Protein AF-A0A966T5Z1-F1 (afdb_monomer_lite)

Secondary structure (DSSP, 8-state):
-TTS-SEEEEEEE--TT--SPEEEEEESS-EE-TTS-EEEEETTSGGGHHHHH--SS--TTEEEEEEEEEETTEEEEEEEEEEETTEES---EES----SSSSSHHHHHHHHH--SSS----GGG--HHHHHHHHS-SSS-------TTS-HHHHHHHHHHHHHHHTHHHHHHH-EEEEESSHHHHHHHTTTSGGGTTTTEEEEEGGGSSTT--------HHHHHHHTSTHHHHHHHHHHHTT----SS-EEEEETTEEEEE-HHHHHHHHHHHHTS-S-HHHHHHHHHHHHHHHHGGG--SS---HHHHHHHHHTSHHHHHHHHHHS----HHHHHHHHHH-HHHHHHHHTTTS-TTT-

Structure (mmCIF, N/CA/C/O backbone):
data_AF-A0A966T5Z1-F1
#
_entry.id   AF-A0A966T5Z1-F1
#
loop_
_atom_site.group_PDB
_atom_site.id
_atom_site.type_symbol
_atom_site.label_atom_id
_atom_site.label_alt_id
_atom_site.label_comp_id
_atom_site.label_asym_id
_atom_site.label_entity_id
_atom_site.label_seq_id
_atom_site.pdbx_PDB_ins_code
_atom_site.Cartn_x
_atom_site.Cartn_y
_atom_site.Cartn_z
_atom_site.occupancy
_atom_site.B_iso_or_equiv
_atom_site.auth_seq_id
_atom_site.auth_comp_id
_atom_site.auth_asym_id
_atom_site.auth_atom_id
_atom_site.pdbx_PDB_model_num
ATOM 1 N N . ILE A 1 1 ? 24.702 -10.656 -15.759 1.00 60.69 1 ILE A N 1
ATOM 2 C CA . ILE A 1 1 ? 23.221 -10.697 -15.820 1.00 60.69 1 ILE A CA 1
ATOM 3 C C . ILE A 1 1 ? 22.815 -11.967 -16.577 1.00 60.69 1 ILE A C 1
ATOM 5 O O . ILE A 1 1 ? 22.408 -11.876 -17.725 1.00 60.69 1 ILE A O 1
ATOM 9 N N . GLY A 1 2 ? 23.024 -13.156 -15.991 1.00 69.25 2 GLY A N 1
ATOM 10 C CA . GLY A 1 2 ? 22.769 -14.438 -16.677 1.00 69.25 2 GLY A CA 1
ATOM 11 C C . GLY A 1 2 ? 23.294 -14.484 -18.123 1.00 69.25 2 GLY A C 1
ATOM 12 O O . GLY A 1 2 ? 24.434 -14.084 -18.374 1.00 69.25 2 GLY A O 1
ATOM 13 N N . ASP A 1 3 ? 22.421 -14.895 -19.045 1.00 68.12 3 ASP A N 1
ATOM 14 C CA . ASP A 1 3 ? 22.681 -15.009 -20.489 1.00 68.12 3 ASP A CA 1
ATOM 15 C C . ASP A 1 3 ? 22.299 -13.749 -21.296 1.00 68.12 3 ASP A C 1
ATOM 17 O O . ASP A 1 3 ? 22.454 -13.713 -22.517 1.00 68.12 3 ASP A O 1
ATOM 21 N N . SER A 1 4 ? 21.803 -12.698 -20.634 1.00 74.00 4 SER A N 1
ATOM 22 C CA . SER A 1 4 ? 21.373 -11.463 -21.295 1.00 74.00 4 SER A CA 1
ATOM 23 C C . SER A 1 4 ? 22.563 -10.599 -21.722 1.00 74.00 4 SER A C 1
ATOM 25 O O . SER A 1 4 ? 23.520 -10.405 -20.968 1.00 74.00 4 SER A O 1
ATOM 27 N N . ALA A 1 5 ? 22.467 -10.003 -22.912 1.00 81.75 5 ALA A N 1
ATOM 28 C CA . ALA A 1 5 ? 23.480 -9.095 -23.442 1.00 81.75 5 ALA A CA 1
ATOM 29 C C . ALA A 1 5 ? 23.658 -7.853 -22.553 1.00 81.75 5 ALA A C 1
ATOM 31 O O . ALA A 1 5 ? 22.685 -7.208 -22.177 1.00 81.75 5 ALA A O 1
ATOM 32 N N . LEU A 1 6 ? 24.890 -7.468 -22.221 1.00 86.38 6 LEU A N 1
ATOM 33 C CA . LEU A 1 6 ? 25.126 -6.269 -21.405 1.00 86.38 6 LEU A CA 1
ATOM 34 C C . LEU A 1 6 ? 24.804 -4.981 -22.174 1.00 86.38 6 LEU A C 1
ATOM 36 O O . LEU A 1 6 ? 24.117 -4.107 -21.651 1.00 86.38 6 LEU A O 1
ATOM 40 N N . VAL A 1 7 ? 25.266 -4.916 -23.422 1.00 90.50 7 VAL A N 1
ATOM 41 C CA . VAL A 1 7 ? 25.079 -3.804 -24.356 1.00 90.50 7 VAL A CA 1
ATOM 42 C C . VAL A 1 7 ? 24.180 -4.287 -25.484 1.00 90.50 7 VAL A C 1
ATOM 44 O O . VAL A 1 7 ? 24.395 -5.373 -26.023 1.00 90.50 7 VAL A O 1
ATOM 47 N N . PHE A 1 8 ? 23.168 -3.499 -25.824 1.00 88.81 8 PHE A N 1
ATOM 48 C CA . PHE A 1 8 ? 22.215 -3.832 -26.889 1.00 88.81 8 PHE A CA 1
ATOM 49 C C . PHE A 1 8 ? 22.093 -2.732 -27.943 1.00 88.81 8 PHE A C 1
ATOM 51 O O . PHE A 1 8 ? 21.442 -2.937 -28.965 1.00 88.81 8 PHE A O 1
ATOM 58 N N . GLY A 1 9 ? 22.740 -1.589 -27.731 1.00 92.00 9 GLY A N 1
ATOM 59 C CA . GLY A 1 9 ? 22.808 -0.560 -28.747 1.00 92.00 9 GLY A CA 1
ATOM 60 C C . GLY A 1 9 ? 23.878 0.481 -28.483 1.00 92.00 9 GLY A C 1
ATOM 61 O O . GLY A 1 9 ? 24.610 0.429 -27.492 1.00 92.00 9 GLY A O 1
ATOM 62 N N . ARG A 1 10 ? 23.960 1.434 -29.403 1.00 94.62 10 ARG A N 1
ATOM 63 C CA . ARG A 1 10 ? 24.804 2.621 -29.313 1.00 94.62 10 ARG A CA 1
ATOM 64 C C . ARG A 1 10 ? 24.063 3.809 -29.912 1.00 94.62 10 ARG A C 1
ATOM 66 O O . ARG A 1 10 ? 23.316 3.650 -30.874 1.00 94.62 10 ARG A O 1
ATOM 73 N N . ILE A 1 11 ? 24.297 4.984 -29.355 1.00 94.12 11 ILE A N 1
ATOM 74 C CA . ILE A 1 11 ? 23.884 6.258 -29.930 1.00 94.12 11 ILE A CA 1
ATOM 75 C C . ILE A 1 11 ? 25.114 7.124 -30.173 1.00 94.12 11 ILE A C 1
ATOM 77 O O . ILE A 1 11 ? 26.034 7.114 -29.360 1.00 94.12 11 ILE A O 1
ATOM 81 N N . ASP A 1 12 ? 25.124 7.863 -31.274 1.00 93.44 12 ASP A N 1
ATOM 82 C CA . ASP A 1 12 ? 26.065 8.958 -31.493 1.00 93.44 12 ASP A CA 1
ATOM 83 C C . ASP A 1 12 ? 25.270 10.263 -31.418 1.00 93.44 12 ASP A C 1
ATOM 85 O O . ASP A 1 12 ? 24.339 10.464 -32.208 1.00 93.44 12 ASP A O 1
ATOM 89 N N . ARG A 1 13 ? 25.596 11.111 -30.439 1.00 90.38 13 ARG A N 1
ATOM 90 C CA . ARG A 1 13 ? 24.833 12.322 -30.109 1.00 90.38 13 ARG A CA 1
ATOM 91 C C . ARG A 1 13 ? 25.714 13.558 -30.238 1.00 90.38 13 ARG A C 1
ATOM 93 O O . ARG A 1 13 ? 26.832 13.572 -29.735 1.00 90.38 13 ARG A O 1
ATOM 100 N N . THR A 1 14 ? 25.195 14.608 -30.861 1.00 89.44 14 THR A N 1
ATOM 101 C CA . THR A 1 14 ? 25.850 15.920 -30.875 1.00 89.44 14 THR A CA 1
ATOM 102 C C . THR A 1 14 ? 25.641 16.626 -29.526 1.00 89.44 14 THR A C 1
ATOM 104 O O . THR A 1 14 ? 24.502 16.668 -29.051 1.00 89.44 14 THR A O 1
ATOM 107 N N . PRO A 1 15 ? 26.689 17.191 -28.897 1.00 85.81 15 PRO A N 1
ATOM 108 C CA . PRO A 1 15 ? 26.555 17.951 -27.652 1.00 85.81 15 PRO A CA 1
ATOM 109 C C . PRO A 1 15 ? 25.634 19.176 -27.785 1.00 85.81 15 PRO A C 1
ATOM 111 O O . PRO A 1 15 ? 25.559 19.796 -28.846 1.00 85.81 15 PRO A O 1
ATOM 114 N N . ASP A 1 16 ? 24.999 19.588 -26.681 1.00 76.88 16 ASP A N 1
ATOM 115 C CA . ASP A 1 16 ? 24.015 20.691 -26.642 1.00 76.88 16 ASP A CA 1
ATOM 116 C C . ASP A 1 16 ? 24.615 22.093 -26.938 1.00 76.88 16 ASP A C 1
ATOM 118 O O . ASP A 1 16 ? 23.888 23.080 -27.013 1.00 76.88 16 ASP A O 1
ATOM 122 N N . GLY A 1 17 ? 25.934 22.186 -27.154 1.00 75.06 17 GLY A N 1
ATOM 123 C CA . GLY A 1 17 ? 26.659 23.394 -27.577 1.00 75.06 17 GLY A CA 1
ATOM 124 C C . GLY A 1 17 ? 27.282 23.313 -28.978 1.00 75.06 17 GLY A C 1
ATOM 125 O O . GLY A 1 17 ? 28.045 24.202 -29.351 1.00 75.06 17 GLY A O 1
ATOM 126 N N . GLY A 1 18 ? 26.978 22.260 -29.744 1.00 77.44 18 GLY A N 1
ATOM 127 C CA . GLY A 1 18 ? 27.670 21.942 -30.993 1.00 77.44 18 GLY A CA 1
ATOM 128 C C . GLY A 1 18 ? 29.024 21.261 -30.758 1.00 77.44 18 GLY A C 1
ATOM 129 O O . GLY A 1 18 ? 29.604 21.342 -29.678 1.00 77.44 18 GLY A O 1
ATOM 130 N N . GLY A 1 19 ? 29.509 20.540 -31.768 1.00 82.38 19 GLY A N 1
ATOM 131 C CA . GLY A 1 19 ? 30.745 19.760 -31.689 1.00 82.38 19 GLY A CA 1
ATOM 132 C C . GLY A 1 19 ? 30.648 18.440 -32.445 1.00 82.38 19 GLY A C 1
ATOM 133 O O . GLY A 1 19 ? 29.631 18.142 -33.077 1.00 82.38 19 GLY A O 1
ATOM 134 N N . GLU A 1 20 ? 31.717 17.653 -32.370 1.00 86.75 20 GLU A N 1
ATOM 135 C CA . GLU A 1 20 ? 31.745 16.313 -32.954 1.00 86.75 20 GLU A CA 1
ATOM 136 C C . GLU A 1 20 ? 30.791 15.366 -32.202 1.00 86.75 20 GLU A C 1
ATOM 138 O O . GLU A 1 20 ? 30.686 15.456 -30.975 1.00 86.75 20 GLU A O 1
ATOM 143 N N . PRO A 1 21 ? 30.083 14.458 -32.899 1.00 88.19 21 PRO A N 1
ATOM 144 C CA . PRO A 1 21 ? 29.194 13.500 -32.253 1.00 88.19 21 PRO A CA 1
ATOM 145 C C . PRO A 1 21 ? 29.941 12.566 -31.295 1.00 88.19 21 PRO A C 1
ATOM 147 O O . PRO A 1 21 ? 30.906 11.897 -31.672 1.00 88.19 21 PRO A O 1
ATOM 150 N N . GLU A 1 22 ? 29.442 12.459 -30.067 1.00 90.38 22 GLU A N 1
ATOM 151 C CA . GLU A 1 22 ? 30.007 11.600 -29.031 1.00 90.38 22 GLU A CA 1
ATOM 152 C C . GLU A 1 22 ? 29.296 10.237 -28.986 1.00 90.38 22 GLU A C 1
ATOM 154 O O . GLU A 1 22 ? 28.059 10.181 -29.045 1.00 90.38 22 GLU A O 1
ATOM 159 N N . PRO A 1 23 ? 30.043 9.123 -28.872 1.00 92.31 23 PRO A N 1
ATOM 160 C CA . PRO A 1 23 ? 29.464 7.788 -28.854 1.00 92.31 23 PRO A CA 1
ATOM 161 C C . PRO A 1 23 ? 29.116 7.302 -27.444 1.00 92.31 23 PRO A C 1
ATOM 163 O O . PRO A 1 23 ? 29.984 7.190 -26.581 1.00 92.31 23 PRO A O 1
ATOM 166 N N . PHE A 1 24 ? 27.874 6.864 -27.244 1.00 93.25 24 PHE A N 1
ATOM 167 C CA . PHE A 1 24 ? 27.413 6.249 -25.998 1.00 93.25 24 PHE A CA 1
ATOM 168 C C . PHE A 1 24 ? 26.875 4.842 -26.256 1.00 93.25 24 PHE A C 1
ATOM 170 O O . PHE A 1 24 ? 25.921 4.654 -27.013 1.00 93.25 24 PHE A O 1
ATOM 177 N N . HIS A 1 25 ? 27.458 3.832 -25.610 1.00 95.50 25 HIS A N 1
ATOM 178 C CA . HIS A 1 25 ? 26.902 2.478 -25.630 1.00 95.50 25 HIS A CA 1
ATOM 179 C C . HIS A 1 25 ? 25.761 2.377 -24.621 1.00 95.50 25 HIS A C 1
ATOM 181 O O . HIS A 1 25 ? 25.938 2.720 -23.456 1.00 95.50 25 HIS A O 1
ATOM 187 N N . ILE A 1 26 ? 24.607 1.875 -25.055 1.00 94.00 26 ILE A N 1
ATOM 188 C CA . ILE A 1 26 ? 23.420 1.723 -24.214 1.00 94.00 26 ILE A CA 1
ATOM 189 C C . ILE A 1 26 ? 23.296 0.266 -23.774 1.00 94.00 26 ILE A C 1
ATOM 191 O O . ILE A 1 26 ? 23.339 -0.672 -24.584 1.00 94.00 26 ILE A O 1
ATOM 195 N N . GLY A 1 27 ? 23.151 0.077 -22.467 1.00 90.44 27 GLY A N 1
ATOM 196 C CA . GLY A 1 27 ? 23.131 -1.235 -21.850 1.00 90.44 27 GLY A CA 1
ATOM 197 C C . GLY A 1 27 ? 22.228 -1.336 -20.632 1.00 90.44 27 GLY A C 1
ATOM 198 O O . GLY A 1 27 ? 21.549 -0.402 -20.214 1.00 90.44 27 GLY A O 1
ATOM 199 N N . ARG A 1 28 ? 22.194 -2.543 -20.072 1.00 86.19 28 ARG A N 1
ATOM 200 C CA . ARG A 1 28 ? 21.327 -2.894 -18.935 1.00 86.19 28 ARG A CA 1
ATOM 201 C C . ARG A 1 28 ? 21.834 -2.373 -17.596 1.00 86.19 28 ARG A C 1
ATOM 203 O O . ARG A 1 28 ? 21.050 -2.259 -16.663 1.00 86.19 28 ARG A O 1
ATOM 210 N N . LEU A 1 29 ? 23.138 -2.140 -17.508 1.00 85.25 29 LEU A N 1
ATOM 211 C CA . LEU A 1 29 ? 23.833 -1.635 -16.334 1.00 85.25 29 LEU A CA 1
ATOM 212 C C . LEU A 1 29 ? 24.869 -0.621 -16.794 1.00 85.25 29 LEU A C 1
ATOM 214 O O . LEU A 1 29 ? 25.478 -0.800 -17.853 1.00 85.25 29 LEU A O 1
ATOM 218 N N . ALA A 1 30 ? 25.095 0.396 -15.969 1.00 87.94 30 ALA A N 1
ATOM 219 C CA . ALA A 1 30 ? 26.224 1.290 -16.157 1.00 87.94 30 ALA A CA 1
ATOM 220 C C . ALA A 1 30 ? 27.542 0.536 -15.922 1.00 87.94 30 ALA A C 1
ATOM 222 O O . ALA A 1 30 ? 27.664 -0.225 -14.959 1.00 87.94 30 ALA A O 1
ATOM 223 N N . VAL A 1 31 ? 28.527 0.760 -16.790 1.00 91.00 31 VAL A N 1
ATOM 224 C CA . VAL A 1 31 ? 29.879 0.201 -16.650 1.00 91.00 31 VAL A CA 1
ATOM 225 C C . VAL A 1 31 ? 30.886 1.340 -16.766 1.00 91.00 31 VAL A C 1
ATOM 227 O O . VAL A 1 31 ? 31.054 1.861 -17.871 1.00 91.00 31 VAL A O 1
ATOM 230 N N . PRO A 1 32 ? 31.535 1.746 -15.665 1.00 90.81 32 PRO A N 1
ATOM 231 C CA . PRO A 1 32 ? 32.628 2.707 -15.716 1.00 90.81 32 PRO A CA 1
ATOM 232 C C . PRO A 1 32 ? 33.942 2.039 -16.153 1.00 90.81 32 PRO A C 1
ATOM 234 O O . PRO A 1 32 ? 34.150 0.843 -15.927 1.00 90.81 32 PRO A O 1
ATOM 237 N N . ASP A 1 33 ? 34.831 2.813 -16.771 1.00 89.50 33 ASP A N 1
ATOM 238 C CA . ASP A 1 33 ? 36.243 2.462 -16.915 1.00 89.50 33 ASP A CA 1
ATOM 239 C C . ASP A 1 33 ? 37.010 2.688 -15.595 1.00 89.50 33 ASP A C 1
ATOM 241 O O . ASP A 1 33 ? 36.429 2.958 -14.542 1.00 89.50 33 ASP A O 1
ATOM 245 N N . LYS A 1 34 ? 38.339 2.546 -15.640 1.00 91.00 34 LYS A N 1
ATOM 246 C CA . LYS A 1 34 ? 39.208 2.741 -14.468 1.00 91.00 34 LYS A CA 1
ATOM 247 C C . LYS A 1 34 ? 39.255 4.194 -13.981 1.00 91.00 34 LYS A C 1
ATOM 249 O O . LYS A 1 34 ? 39.568 4.411 -12.815 1.00 91.00 34 LYS A O 1
ATOM 254 N N . ASP A 1 35 ? 38.931 5.143 -14.852 1.00 90.81 35 ASP A N 1
ATOM 255 C CA . ASP A 1 35 ? 38.968 6.584 -14.611 1.00 90.81 35 ASP A CA 1
ATOM 256 C C . ASP A 1 35 ? 37.554 7.153 -14.352 1.00 90.81 35 ASP A C 1
ATOM 258 O O . ASP A 1 35 ? 37.360 8.366 -14.318 1.00 90.81 35 ASP A O 1
ATOM 262 N N . ASN A 1 36 ? 36.562 6.279 -14.121 1.00 83.31 36 ASN A N 1
ATOM 263 C CA . ASN A 1 36 ? 35.136 6.580 -13.937 1.00 83.31 36 ASN A CA 1
ATOM 264 C C . ASN A 1 36 ? 34.402 7.171 -15.155 1.00 83.31 36 ASN A C 1
ATOM 266 O O . ASN A 1 36 ? 33.270 7.646 -15.012 1.00 83.31 36 ASN A O 1
ATOM 270 N N . ASN A 1 37 ? 34.957 7.077 -16.362 1.00 84.56 37 ASN A N 1
ATOM 271 C CA . ASN A 1 37 ? 34.205 7.394 -17.572 1.00 84.56 37 ASN A CA 1
ATOM 272 C C . ASN A 1 37 ? 33.221 6.259 -17.871 1.00 84.56 37 ASN A C 1
ATOM 274 O O . ASN A 1 37 ? 33.583 5.081 -17.856 1.00 84.56 37 ASN A O 1
ATOM 278 N N . GLN A 1 38 ? 31.959 6.585 -18.155 1.00 84.88 38 GLN A N 1
ATOM 279 C CA . GLN A 1 38 ? 30.961 5.560 -18.464 1.00 84.88 38 GLN A CA 1
ATOM 280 C C . GLN A 1 38 ? 31.221 4.959 -19.850 1.00 84.88 38 GLN A C 1
ATOM 282 O O . GLN A 1 38 ? 30.958 5.591 -20.868 1.00 84.88 38 GLN A O 1
ATOM 287 N N . ILE A 1 39 ? 31.687 3.708 -19.890 1.00 90.38 39 ILE A N 1
ATOM 288 C CA . ILE A 1 39 ? 31.819 2.925 -21.128 1.00 90.38 39 ILE A CA 1
ATOM 289 C C . ILE A 1 39 ? 30.433 2.499 -21.620 1.00 90.38 39 ILE A C 1
ATOM 291 O O . ILE A 1 39 ? 30.150 2.530 -22.819 1.00 90.38 39 ILE A O 1
ATOM 295 N N . VAL A 1 40 ? 29.579 2.073 -20.686 1.00 93.19 40 VAL A N 1
ATOM 296 C CA . VAL A 1 40 ? 28.190 1.687 -20.942 1.00 93.19 40 VAL A CA 1
ATOM 297 C C . VAL A 1 40 ? 27.289 2.551 -20.084 1.00 93.19 40 VAL A C 1
ATOM 299 O O . VAL A 1 40 ? 27.458 2.615 -18.867 1.00 93.19 40 VAL A O 1
ATOM 302 N N . VAL A 1 41 ? 26.316 3.176 -20.730 1.00 92.19 41 VAL A N 1
ATOM 303 C CA . VAL A 1 41 ? 25.262 3.956 -20.102 1.00 92.19 41 VAL A CA 1
ATOM 304 C C . VAL A 1 41 ? 24.077 3.042 -19.805 1.00 92.19 41 VAL A C 1
ATOM 306 O O . VAL A 1 41 ? 23.628 2.272 -20.658 1.00 92.19 41 VAL A O 1
ATOM 309 N N . ASP A 1 42 ? 23.552 3.141 -18.588 1.00 91.00 42 ASP A N 1
ATOM 310 C CA . ASP A 1 42 ? 22.334 2.439 -18.193 1.00 91.00 42 ASP A CA 1
ATOM 311 C C . ASP A 1 42 ? 21.124 2.969 -18.973 1.00 91.00 42 ASP A C 1
ATOM 313 O O . ASP A 1 42 ? 20.920 4.179 -19.077 1.00 91.00 42 ASP A O 1
ATOM 317 N N . TRP A 1 43 ? 20.279 2.074 -19.480 1.00 91.19 43 TRP A N 1
ATOM 318 C CA . TRP A 1 43 ? 19.072 2.429 -20.228 1.00 91.19 43 TRP A CA 1
ATOM 319 C C . TRP A 1 43 ? 18.125 3.380 -19.477 1.00 91.19 43 TRP A C 1
ATOM 321 O O . TRP A 1 43 ? 17.347 4.099 -20.104 1.00 91.19 43 TRP A O 1
ATOM 331 N N . ARG A 1 44 ? 18.185 3.397 -18.141 1.00 89.69 44 ARG A N 1
ATOM 332 C CA . ARG A 1 44 ? 17.375 4.270 -17.281 1.00 89.69 44 ARG A CA 1
ATOM 333 C C . ARG A 1 44 ? 17.892 5.708 -17.243 1.00 89.69 44 ARG A C 1
ATOM 335 O O . ARG A 1 44 ? 17.153 6.592 -16.822 1.00 89.69 44 ARG A O 1
ATOM 342 N N . ALA A 1 45 ? 19.121 5.970 -17.688 1.00 89.88 45 ALA A N 1
ATOM 343 C CA . ALA A 1 45 ? 19.675 7.317 -17.751 1.00 89.88 45 ALA A CA 1
ATOM 344 C C . ALA A 1 45 ? 18.877 8.211 -18.714 1.00 89.88 45 ALA A C 1
ATOM 346 O O . ALA A 1 45 ? 18.269 7.737 -19.677 1.00 89.88 45 ALA A O 1
ATOM 347 N N . GLN A 1 46 ? 18.883 9.522 -18.468 1.00 88.69 46 GLN A N 1
ATOM 348 C CA . GLN A 1 46 ? 18.180 10.488 -19.319 1.00 88.69 46 GLN A CA 1
ATOM 349 C C . GLN A 1 46 ? 18.753 10.516 -20.742 1.00 88.69 46 GLN A C 1
ATOM 351 O O . GLN A 1 46 ? 18.001 10.545 -21.704 1.00 88.69 46 GLN A O 1
ATOM 356 N N . ILE A 1 47 ? 20.075 10.401 -20.895 1.00 89.25 47 ILE A N 1
ATOM 357 C CA . ILE A 1 47 ? 20.720 10.377 -22.217 1.00 89.25 47 ILE A CA 1
ATOM 358 C C . ILE A 1 47 ? 20.299 9.169 -23.077 1.00 89.25 47 ILE A C 1
ATOM 360 O O . ILE A 1 47 ? 20.318 9.246 -24.301 1.00 89.25 47 ILE A O 1
ATOM 364 N N . ALA A 1 48 ? 19.860 8.069 -22.454 1.00 90.88 48 ALA A N 1
ATOM 365 C CA . ALA A 1 48 ? 19.359 6.893 -23.163 1.00 90.88 48 ALA A CA 1
ATOM 366 C C . ALA A 1 48 ? 17.929 7.078 -23.707 1.00 90.88 48 ALA A C 1
ATOM 368 O O . ALA A 1 48 ? 17.457 6.2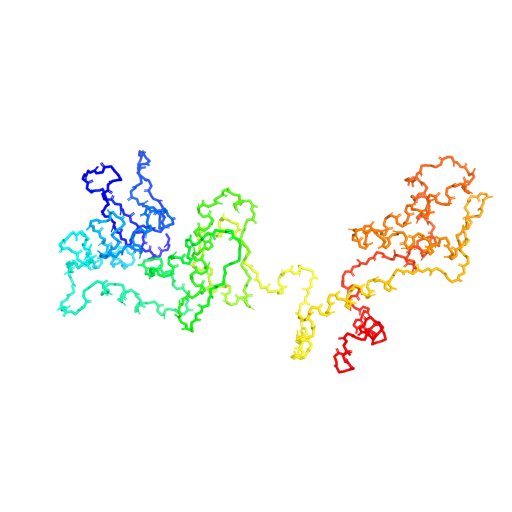38 -24.465 1.00 90.88 48 ALA A O 1
ATOM 369 N N . GLU A 1 49 ? 17.230 8.162 -23.355 1.00 91.31 49 GLU A N 1
ATOM 370 C CA . GLU A 1 49 ? 15.877 8.457 -23.845 1.00 91.31 49 GLU A CA 1
ATOM 371 C C . GLU A 1 49 ? 15.828 8.554 -25.375 1.00 91.31 49 GLU A C 1
ATOM 373 O O . GLU A 1 49 ? 14.949 7.971 -26.013 1.00 91.31 49 GLU A O 1
ATOM 378 N N . ALA A 1 50 ? 16.824 9.213 -25.971 1.00 90.12 50 ALA A N 1
ATOM 379 C CA . ALA A 1 50 ? 16.919 9.372 -27.416 1.00 90.12 50 ALA A CA 1
ATOM 380 C C . ALA A 1 50 ? 17.019 8.020 -28.143 1.00 90.12 50 ALA A C 1
ATOM 382 O O . ALA A 1 50 ? 16.473 7.866 -29.232 1.00 90.12 50 ALA A O 1
ATOM 383 N N . PHE A 1 51 ? 17.624 6.999 -27.523 1.00 89.44 51 PHE A N 1
ATOM 384 C CA . PHE A 1 51 ? 17.673 5.655 -28.104 1.00 89.44 51 PHE A CA 1
ATOM 385 C C . PHE A 1 51 ? 16.271 5.078 -28.358 1.00 89.44 51 PHE A C 1
ATOM 387 O O . PHE A 1 51 ? 16.088 4.368 -29.341 1.00 89.44 51 PHE A O 1
ATOM 394 N N . TYR A 1 52 ? 15.276 5.411 -27.531 1.00 87.31 52 TYR A N 1
ATOM 395 C CA . TYR A 1 52 ? 13.906 4.901 -27.668 1.00 87.31 52 TYR A CA 1
ATOM 396 C C . TYR A 1 52 ? 12.967 5.865 -28.391 1.00 87.31 52 TYR A C 1
ATOM 398 O O . TYR A 1 52 ? 12.095 5.427 -29.139 1.00 87.31 52 TYR A O 1
ATOM 406 N N . ARG A 1 53 ? 13.114 7.171 -28.150 1.00 88.25 53 ARG A N 1
ATOM 407 C CA . ARG A 1 53 ? 12.136 8.183 -28.574 1.00 88.25 53 ARG A CA 1
ATOM 408 C C . ARG A 1 53 ? 12.521 8.949 -29.832 1.00 88.25 53 ARG A C 1
ATOM 410 O O . ARG A 1 53 ? 11.628 9.524 -30.450 1.00 88.25 53 ARG A O 1
ATOM 417 N N . ALA A 1 54 ? 13.798 8.958 -30.216 1.00 85.31 54 ALA A N 1
ATOM 418 C CA . ALA A 1 54 ? 14.225 9.700 -31.392 1.00 85.31 54 ALA A CA 1
ATOM 419 C C . ALA A 1 54 ? 13.556 9.158 -32.660 1.00 85.31 54 ALA A C 1
ATOM 421 O O . ALA A 1 54 ? 13.442 7.944 -32.872 1.00 85.31 54 ALA A O 1
ATOM 422 N N . THR A 1 55 ? 13.141 10.090 -33.510 1.00 81.75 55 THR A N 1
ATOM 423 C CA . THR A 1 55 ? 12.552 9.842 -34.828 1.00 81.75 55 THR A CA 1
ATOM 424 C C . THR A 1 55 ? 13.217 10.755 -35.854 1.00 81.75 55 THR A C 1
ATOM 426 O O . THR A 1 55 ? 13.826 11.755 -35.492 1.00 81.75 55 THR A O 1
ATOM 429 N N . GLY A 1 56 ? 13.054 10.488 -37.152 1.00 76.12 56 GLY A N 1
ATOM 430 C CA . GLY A 1 56 ? 13.564 11.403 -38.184 1.00 76.12 56 GLY A CA 1
ATOM 431 C C . GLY A 1 56 ? 13.014 12.839 -38.084 1.00 76.12 56 GLY A C 1
ATOM 432 O O . GLY A 1 56 ? 13.653 13.767 -38.565 1.00 76.12 56 GLY A O 1
ATOM 433 N N . ARG A 1 57 ? 11.844 13.038 -37.454 1.00 77.88 57 ARG A N 1
ATOM 434 C CA . ARG A 1 57 ? 11.234 14.367 -37.236 1.00 77.88 57 ARG A CA 1
ATOM 435 C C . ARG A 1 57 ? 11.713 15.052 -35.960 1.00 77.88 57 ARG A C 1
ATOM 437 O O . ARG A 1 57 ? 11.783 16.273 -35.928 1.00 77.88 57 ARG A O 1
ATOM 444 N N . ASP A 1 58 ? 12.007 14.269 -34.931 1.00 83.75 58 ASP A N 1
ATOM 445 C CA . ASP A 1 58 ? 12.589 14.732 -33.673 1.00 83.75 58 ASP A CA 1
ATOM 446 C C . ASP A 1 58 ? 13.802 13.849 -33.342 1.00 83.75 58 ASP A C 1
ATOM 448 O O . ASP A 1 58 ? 13.655 12.818 -32.674 1.00 83.75 58 ASP A O 1
ATOM 452 N N . PRO A 1 59 ? 14.992 14.195 -33.866 1.00 83.56 59 PRO A N 1
ATOM 453 C CA . PRO A 1 59 ? 16.199 13.396 -33.679 1.00 83.56 59 PRO A CA 1
ATOM 454 C C . PRO A 1 59 ? 16.731 13.373 -32.247 1.00 83.56 59 PRO A C 1
ATOM 456 O O . PRO A 1 59 ? 17.607 12.566 -31.954 1.00 83.56 59 PRO A O 1
ATOM 459 N N . MET A 1 60 ? 16.277 14.270 -31.362 1.00 89.12 60 MET A N 1
ATOM 460 C CA . MET A 1 60 ? 16.804 14.405 -29.996 1.00 89.12 60 MET A CA 1
ATOM 461 C C . MET A 1 60 ? 18.347 14.501 -29.946 1.00 89.12 60 MET A C 1
ATOM 463 O O . MET A 1 60 ? 19.000 13.879 -29.107 1.00 89.12 60 MET A O 1
ATOM 467 N N . HIS A 1 61 ? 18.930 15.276 -30.870 1.00 89.44 61 HIS A N 1
ATOM 468 C CA . HIS A 1 61 ? 20.380 15.445 -31.072 1.00 89.44 61 HIS A CA 1
ATOM 469 C C . HIS A 1 61 ? 21.145 14.179 -31.502 1.00 89.44 61 HIS A C 1
ATOM 471 O O . HIS A 1 61 ? 22.377 14.171 -31.470 1.00 89.44 61 HIS A O 1
ATOM 477 N N . LEU A 1 62 ? 20.457 13.108 -31.909 1.00 89.56 62 LEU A N 1
ATOM 478 C CA . LEU A 1 62 ? 21.112 11.945 -32.498 1.00 89.56 62 LEU A CA 1
ATOM 479 C C . LEU A 1 62 ? 21.568 12.221 -33.922 1.00 89.56 62 LEU A C 1
ATOM 481 O O . LEU A 1 62 ? 20.863 12.843 -34.710 1.00 89.56 62 LEU A O 1
ATOM 485 N N . VAL A 1 63 ? 22.729 11.661 -34.245 1.00 89.56 63 VAL A N 1
ATOM 486 C CA . VAL A 1 63 ? 23.237 11.505 -35.612 1.00 89.56 63 VAL A CA 1
ATOM 487 C C . VAL A 1 63 ? 23.059 10.061 -36.067 1.00 89.56 63 VAL A C 1
ATOM 489 O O . VAL A 1 63 ? 22.705 9.793 -37.215 1.00 89.56 63 VAL A O 1
ATOM 492 N N . ARG A 1 64 ? 23.267 9.109 -35.151 1.00 89.50 64 ARG A N 1
ATOM 493 C CA . ARG A 1 64 ? 23.115 7.681 -35.423 1.00 89.50 64 ARG A CA 1
ATOM 494 C C . ARG A 1 64 ? 22.580 6.934 -34.209 1.00 89.50 64 ARG A C 1
ATOM 496 O O . ARG A 1 64 ? 23.038 7.152 -33.089 1.00 89.50 64 ARG A O 1
ATOM 503 N N . ARG A 1 65 ? 21.676 5.990 -34.456 1.00 91.56 65 ARG A N 1
ATOM 504 C CA . ARG A 1 65 ? 21.265 4.932 -33.529 1.00 91.56 65 ARG A CA 1
ATOM 505 C C . ARG A 1 65 ? 21.690 3.594 -34.114 1.00 91.56 65 ARG A C 1
ATOM 507 O O . ARG A 1 65 ? 21.505 3.348 -35.297 1.00 91.56 65 ARG A O 1
ATOM 514 N N . ARG A 1 66 ? 22.272 2.736 -33.287 1.00 91.06 66 ARG A N 1
ATOM 515 C CA . ARG A 1 66 ? 22.740 1.406 -33.670 1.00 91.06 66 ARG A CA 1
ATOM 516 C C . ARG A 1 66 ? 22.120 0.360 -32.762 1.00 91.06 66 ARG A C 1
ATOM 518 O O . ARG A 1 66 ? 22.284 0.443 -31.544 1.00 91.06 66 ARG A O 1
ATOM 525 N N . HIS A 1 67 ? 21.476 -0.642 -33.345 1.00 88.19 67 HIS A N 1
ATOM 526 C CA . HIS A 1 67 ? 20.950 -1.803 -32.635 1.00 88.19 67 HIS A CA 1
ATOM 527 C C . HIS A 1 67 ? 21.897 -2.994 -32.772 1.00 88.19 67 HIS A C 1
ATOM 529 O O . HIS A 1 67 ? 22.421 -3.277 -33.849 1.00 88.19 67 HIS A O 1
ATOM 535 N N . PHE A 1 68 ? 22.110 -3.707 -31.668 1.00 88.38 68 PHE A N 1
ATOM 536 C CA . PHE A 1 68 ? 22.908 -4.925 -31.639 1.00 88.38 68 PHE A CA 1
ATOM 537 C C . PHE A 1 68 ? 22.011 -6.140 -31.440 1.00 88.38 68 PHE A C 1
ATOM 539 O O . PHE A 1 68 ? 21.382 -6.298 -30.392 1.00 88.38 68 PHE A O 1
ATOM 546 N N . LEU A 1 69 ? 22.022 -7.061 -32.405 1.00 82.50 69 LEU A N 1
ATOM 547 C CA . LEU A 1 69 ? 21.461 -8.388 -32.194 1.00 82.50 69 LEU A CA 1
ATOM 548 C C . LEU A 1 69 ? 22.522 -9.248 -31.513 1.00 82.50 69 LEU A C 1
ATOM 550 O O . LEU A 1 69 ? 23.457 -9.722 -32.156 1.00 82.50 69 LEU A O 1
ATOM 554 N N . VAL A 1 70 ? 22.393 -9.443 -30.204 1.00 82.81 70 VAL A N 1
ATOM 555 C CA . VAL A 1 70 ? 23.335 -10.243 -29.415 1.00 82.81 70 VAL A CA 1
ATOM 556 C C . VAL A 1 70 ? 22.667 -11.538 -28.983 1.00 82.81 70 VAL A C 1
ATOM 558 O O . VAL A 1 70 ? 21.561 -11.537 -28.448 1.00 82.81 70 VAL A O 1
ATOM 561 N N . ASP A 1 71 ? 23.363 -12.649 -29.199 1.00 77.31 71 ASP A N 1
ATOM 562 C CA . ASP A 1 71 ? 22.961 -13.965 -28.722 1.00 77.31 71 ASP A CA 1
ATOM 563 C C . ASP A 1 71 ? 23.988 -14.477 -27.712 1.00 77.31 71 ASP A C 1
ATOM 565 O O . ASP A 1 71 ? 25.156 -14.699 -28.059 1.00 77.31 71 ASP A O 1
ATOM 569 N N . ASN A 1 72 ? 23.571 -14.625 -26.454 1.00 77.00 72 ASN A N 1
ATOM 570 C CA . ASN A 1 72 ? 24.442 -14.838 -25.297 1.00 77.00 72 ASN A CA 1
ATOM 571 C C . ASN A 1 72 ? 25.543 -13.760 -25.204 1.00 77.00 72 ASN A C 1
ATOM 573 O O . ASN A 1 72 ? 25.331 -12.663 -24.695 1.00 77.00 72 ASN A O 1
ATOM 577 N N . ARG A 1 73 ? 26.738 -14.062 -25.723 1.00 82.38 73 ARG A N 1
ATOM 578 C CA . ARG A 1 73 ? 27.910 -13.168 -25.740 1.00 82.38 73 ARG A CA 1
ATOM 579 C C . ARG A 1 73 ? 28.469 -12.950 -27.146 1.00 82.38 73 ARG A C 1
ATOM 581 O O . ARG A 1 73 ? 29.616 -12.544 -27.298 1.00 82.38 73 ARG A O 1
ATOM 588 N N . ARG A 1 74 ? 27.693 -13.279 -28.181 1.00 84.88 74 ARG A N 1
ATOM 589 C CA . ARG A 1 74 ? 28.096 -13.156 -29.585 1.00 84.88 74 ARG A CA 1
ATOM 590 C C . ARG A 1 74 ? 27.211 -12.137 -30.287 1.00 84.88 74 ARG A C 1
ATOM 592 O O . ARG A 1 74 ? 25.996 -12.312 -30.339 1.00 84.88 74 ARG A O 1
ATOM 599 N N . LEU A 1 75 ? 27.834 -11.106 -30.849 1.00 86.56 75 LEU A N 1
ATOM 600 C CA . LEU A 1 75 ? 27.177 -10.172 -31.754 1.00 86.56 75 LEU A CA 1
ATOM 601 C C . LEU A 1 75 ? 26.860 -10.897 -33.067 1.00 86.56 75 LEU A C 1
ATOM 603 O O . LEU A 1 75 ? 27.738 -11.525 -33.656 1.00 86.56 75 LEU A O 1
ATOM 607 N N . LYS A 1 76 ? 25.594 -10.870 -33.473 1.00 85.12 76 LYS A N 1
ATOM 608 C CA . LYS A 1 76 ? 25.077 -11.560 -34.659 1.00 85.12 76 LYS A CA 1
ATOM 609 C C . LYS A 1 76 ? 24.800 -10.610 -35.811 1.00 85.12 76 LYS A C 1
ATOM 611 O O . LYS A 1 76 ? 25.055 -10.987 -36.944 1.00 85.12 76 LYS A O 1
ATOM 616 N N . ALA A 1 77 ? 24.282 -9.424 -35.515 1.00 81.25 77 ALA A N 1
ATOM 617 C CA . ALA A 1 77 ? 23.977 -8.404 -36.509 1.00 81.25 77 ALA A CA 1
ATOM 618 C C . ALA A 1 77 ? 24.051 -7.006 -35.887 1.00 81.25 77 ALA A C 1
ATOM 620 O O . ALA A 1 77 ? 23.934 -6.852 -34.662 1.00 81.25 77 ALA A O 1
ATOM 621 N N . ILE A 1 78 ? 24.237 -6.012 -36.752 1.00 85.19 78 ILE A N 1
ATOM 622 C CA . ILE A 1 78 ? 24.244 -4.591 -36.423 1.00 85.19 78 ILE A CA 1
ATOM 623 C C . ILE A 1 78 ? 23.302 -3.889 -37.400 1.00 85.19 78 ILE A C 1
ATOM 625 O O . ILE A 1 78 ? 23.480 -4.015 -38.606 1.00 85.19 78 ILE A O 1
ATOM 629 N N . GLU A 1 79 ? 22.350 -3.123 -36.878 1.00 81.56 79 GLU A N 1
ATOM 630 C CA . GLU A 1 79 ? 21.467 -2.278 -37.689 1.00 81.56 79 GLU A CA 1
ATOM 631 C C . GLU A 1 79 ? 21.721 -0.815 -37.331 1.00 81.56 79 GLU A C 1
ATOM 633 O O . GLU A 1 79 ? 21.608 -0.440 -36.161 1.00 81.56 79 GLU A O 1
ATOM 638 N N . ASP A 1 80 ? 22.093 -0.007 -38.325 1.00 84.56 80 ASP A N 1
ATOM 639 C CA . ASP A 1 80 ? 22.270 1.434 -38.168 1.00 84.56 80 ASP A CA 1
ATOM 640 C C . ASP A 1 80 ? 21.029 2.185 -38.649 1.00 84.56 80 ASP A C 1
ATOM 642 O O . ASP A 1 80 ? 20.444 1.874 -39.684 1.00 84.56 80 ASP A O 1
ATOM 646 N N . GLU A 1 81 ? 20.690 3.246 -37.931 1.00 82.94 81 GLU A N 1
ATOM 647 C CA . GLU A 1 81 ? 19.683 4.238 -38.266 1.00 82.94 81 GLU A CA 1
ATOM 648 C C . GLU A 1 81 ? 20.320 5.625 -38.171 1.00 82.94 81 GLU A C 1
ATOM 650 O O . GLU A 1 81 ? 20.979 5.948 -37.182 1.00 82.94 81 GLU A O 1
ATOM 655 N N . LEU A 1 82 ? 20.165 6.435 -39.217 1.00 84.44 82 LEU A N 1
ATOM 656 C CA . LEU A 1 82 ? 20.807 7.744 -39.338 1.00 84.44 82 LEU A CA 1
ATOM 657 C C . LEU A 1 82 ? 19.775 8.866 -39.239 1.00 84.44 82 LEU A C 1
ATOM 659 O O . LEU A 1 82 ? 18.664 8.739 -39.756 1.00 84.44 82 LEU A O 1
ATOM 663 N N . PHE A 1 83 ? 20.177 9.977 -38.631 1.00 82.06 83 PHE A N 1
ATOM 664 C CA . PHE A 1 83 ? 19.341 11.146 -38.374 1.00 82.06 83 PHE A CA 1
ATOM 665 C C . PHE A 1 83 ? 20.036 12.421 -38.881 1.00 82.06 83 PHE A C 1
ATOM 667 O O . PHE A 1 83 ? 21.261 12.524 -38.834 1.00 82.06 83 PHE A O 1
ATOM 674 N N . GLY A 1 84 ? 19.263 13.387 -39.387 1.00 73.56 84 GLY A N 1
ATOM 675 C CA . GLY A 1 84 ? 19.764 14.673 -39.895 1.00 73.56 84 GLY A CA 1
ATOM 676 C C . GLY A 1 84 ? 19.039 15.134 -41.163 1.00 73.56 84 GLY A C 1
ATOM 677 O O . GLY A 1 84 ? 18.164 14.434 -41.664 1.00 73.56 84 GLY A O 1
ATOM 678 N N . GLU A 1 85 ? 19.418 16.295 -41.712 1.00 62.06 85 GLU A N 1
ATOM 679 C CA . GLU A 1 85 ? 18.707 16.966 -42.825 1.00 62.06 85 GLU A CA 1
ATOM 680 C C . GLU A 1 85 ? 18.531 16.102 -44.090 1.00 62.06 85 GLU A C 1
ATOM 682 O O . GLU A 1 85 ? 17.586 16.308 -44.847 1.00 62.06 85 GLU A O 1
ATOM 687 N N . ASN A 1 86 ? 19.373 15.078 -44.279 1.00 60.47 86 ASN A N 1
ATOM 688 C CA . ASN A 1 86 ? 19.306 14.140 -45.408 1.00 60.47 86 ASN A CA 1
ATOM 689 C C . ASN A 1 86 ? 18.919 12.703 -45.009 1.00 60.47 86 ASN A C 1
ATOM 691 O O . ASN A 1 86 ? 18.931 11.800 -45.848 1.00 60.47 86 ASN A O 1
ATOM 695 N N . HIS A 1 87 ? 18.588 12.464 -43.738 1.00 61.59 87 HIS A N 1
ATOM 696 C CA . HIS A 1 87 ? 18.328 11.134 -43.196 1.00 61.59 87 HIS A CA 1
ATOM 697 C C . HIS A 1 87 ? 17.037 11.130 -42.369 1.00 61.59 87 HIS A C 1
ATOM 699 O O . HIS A 1 87 ? 17.003 11.550 -41.216 1.00 61.59 87 HIS A O 1
ATOM 705 N N . LEU A 1 88 ? 15.961 10.599 -42.957 1.00 57.81 88 LEU A N 1
ATOM 706 C CA . LEU A 1 88 ? 14.649 10.450 -42.312 1.00 57.81 88 LEU A CA 1
ATOM 707 C C . LEU A 1 88 ? 14.578 9.239 -41.351 1.00 57.81 88 LEU A C 1
ATOM 709 O O . LEU A 1 88 ? 13.518 8.629 -41.232 1.00 57.81 88 LEU A O 1
ATOM 713 N N . GLY A 1 89 ? 15.679 8.849 -40.695 1.00 55.56 89 GLY A N 1
ATOM 714 C CA . GLY A 1 89 ? 15.730 7.606 -39.906 1.00 55.56 89 GLY A CA 1
ATOM 715 C C . GLY A 1 89 ? 15.924 6.351 -40.767 1.00 55.56 89 GLY A C 1
ATOM 716 O O . GLY A 1 89 ? 15.389 5.292 -40.466 1.00 55.56 89 GLY A O 1
ATOM 717 N N . ILE A 1 90 ? 16.643 6.458 -41.889 1.00 56.62 90 ILE A N 1
ATOM 718 C CA . ILE A 1 90 ? 16.949 5.324 -42.776 1.00 56.62 90 ILE A CA 1
ATOM 719 C C . ILE A 1 90 ? 18.455 5.074 -42.702 1.00 56.62 90 ILE A C 1
ATOM 721 O O . ILE A 1 90 ? 19.234 5.964 -43.044 1.00 56.62 90 ILE A O 1
ATOM 725 N N . GLY A 1 91 ? 18.876 3.878 -42.282 1.00 55.47 91 GLY A N 1
ATOM 726 C CA . GLY A 1 91 ? 20.290 3.492 -42.284 1.00 55.47 91 GLY A CA 1
ATOM 727 C C . GLY A 1 91 ? 20.585 2.179 -43.017 1.00 55.47 91 GLY A C 1
ATOM 728 O O . GLY A 1 91 ? 19.763 1.680 -43.794 1.00 55.47 91 GLY A O 1
ATOM 729 N N . LYS A 1 92 ? 21.825 1.699 -42.866 1.00 51.62 92 LYS A N 1
ATOM 730 C CA . LYS A 1 92 ? 22.382 0.520 -43.552 1.00 51.62 92 LYS A CA 1
ATOM 731 C C . LYS A 1 92 ? 22.294 -0.716 -42.648 1.00 51.62 92 LYS A C 1
ATOM 733 O O . LYS A 1 92 ? 22.502 -0.609 -41.442 1.00 51.62 92 LYS A O 1
ATOM 738 N N . ASP A 1 93 ? 22.017 -1.868 -43.254 1.00 50.69 93 ASP A N 1
ATOM 739 C CA . ASP A 1 93 ? 21.936 -3.175 -42.592 1.00 50.69 93 ASP A CA 1
ATOM 740 C C . ASP A 1 93 ? 23.098 -4.042 -43.098 1.00 50.69 93 ASP A C 1
ATOM 742 O O . ASP A 1 93 ? 23.111 -4.452 -44.262 1.00 50.69 93 ASP A O 1
ATOM 746 N N . ASP A 1 94 ? 24.106 -4.259 -42.252 1.00 48.41 94 ASP A N 1
ATOM 747 C CA . ASP A 1 94 ? 25.234 -5.137 -42.563 1.00 48.41 94 ASP A CA 1
ATOM 748 C C . ASP A 1 94 ? 24.906 -6.541 -42.023 1.00 48.41 94 ASP A C 1
ATOM 750 O O . ASP A 1 94 ? 25.218 -6.871 -40.875 1.00 48.41 94 ASP A O 1
ATOM 754 N N . GLY A 1 95 ? 24.266 -7.377 -42.854 1.00 48.19 95 GLY A N 1
ATOM 755 C CA . GLY A 1 95 ? 24.119 -8.817 -42.579 1.00 48.19 95 GLY A CA 1
ATOM 756 C C . GLY A 1 95 ? 22.731 -9.454 -42.732 1.00 48.19 95 GLY A C 1
ATOM 757 O O . GLY A 1 95 ? 22.575 -10.603 -42.315 1.00 48.19 95 GLY A O 1
ATOM 758 N N . LEU A 1 96 ? 21.731 -8.775 -43.312 1.00 47.81 96 LEU A N 1
ATOM 759 C CA . LEU A 1 96 ? 20.418 -9.362 -43.634 1.00 47.81 96 LEU A CA 1
ATOM 760 C C . LEU A 1 96 ? 20.108 -9.228 -45.142 1.00 47.81 96 LEU A C 1
ATOM 762 O O . LEU A 1 96 ? 19.921 -8.129 -45.656 1.00 47.81 96 LEU A O 1
ATOM 766 N N . ASP A 1 97 ? 20.039 -10.360 -45.852 1.00 41.25 97 ASP A N 1
ATOM 767 C CA . ASP A 1 97 ? 20.002 -10.468 -47.329 1.00 41.25 97 ASP A CA 1
ATOM 768 C C . ASP A 1 97 ? 18.677 -10.060 -48.027 1.00 41.25 97 ASP A C 1
ATOM 770 O O . ASP A 1 97 ? 18.496 -10.345 -49.210 1.00 41.25 97 ASP A O 1
ATOM 774 N N . GLU A 1 98 ? 17.732 -9.366 -47.374 1.00 42.50 98 GLU A N 1
ATOM 775 C CA . GLU A 1 98 ? 16.474 -8.958 -48.034 1.00 42.50 98 GLU A CA 1
ATOM 776 C C . GLU A 1 98 ? 16.109 -7.469 -47.864 1.00 42.50 98 GLU A C 1
ATOM 778 O O . GLU A 1 98 ? 16.008 -6.963 -46.744 1.00 42.50 98 GLU A O 1
ATOM 783 N N . PRO A 1 99 ? 15.797 -6.745 -48.962 1.00 39.03 99 PRO A N 1
ATOM 784 C CA . PRO A 1 99 ? 15.396 -5.348 -48.910 1.00 39.03 99 PRO A CA 1
ATOM 785 C C . PRO A 1 99 ? 13.882 -5.229 -48.679 1.00 39.03 99 PRO A C 1
ATOM 787 O O . PRO A 1 99 ? 13.108 -5.107 -49.628 1.00 39.03 99 PRO A O 1
ATOM 790 N N . LYS A 1 100 ? 13.429 -5.212 -47.421 1.00 40.12 100 LYS A N 1
ATOM 791 C CA . LYS A 1 100 ? 12.063 -4.774 -47.071 1.00 40.12 100 LYS A CA 1
ATOM 792 C C . LYS A 1 100 ? 12.083 -3.846 -45.857 1.00 40.12 100 LYS A C 1
ATOM 794 O O . LYS A 1 100 ? 12.753 -4.150 -44.883 1.00 40.12 100 LYS A O 1
ATOM 799 N N . LEU A 1 101 ? 11.363 -2.719 -45.976 1.00 40.88 101 LEU A N 1
ATOM 800 C CA . LEU A 1 101 ? 11.035 -1.702 -44.951 1.00 40.88 101 LEU A CA 1
ATOM 801 C C . LEU A 1 101 ? 12.021 -1.649 -43.765 1.00 40.88 101 LEU A C 1
ATOM 803 O O . LEU A 1 101 ? 11.853 -2.314 -42.747 1.00 40.88 101 LEU A O 1
ATOM 807 N N . ARG A 1 102 ? 13.071 -0.851 -43.980 1.00 52.00 102 ARG A N 1
ATOM 808 C CA . ARG A 1 102 ? 14.317 -0.755 -43.206 1.00 52.00 102 ARG A CA 1
ATOM 809 C C . ARG A 1 102 ? 14.115 0.051 -41.911 1.00 52.00 102 ARG A C 1
ATOM 811 O O . ARG A 1 102 ? 13.470 1.094 -41.975 1.00 52.00 102 ARG A O 1
ATOM 818 N N . GLY A 1 103 ? 14.649 -0.426 -40.779 1.00 48.72 103 GLY A N 1
ATOM 819 C CA . GLY A 1 103 ? 14.572 0.219 -39.453 1.00 48.72 103 GLY A CA 1
ATOM 820 C C . GLY A 1 103 ? 13.916 -0.623 -38.345 1.00 48.72 103 GLY A C 1
ATOM 821 O O . GLY A 1 103 ? 13.792 -0.168 -37.213 1.00 48.72 103 GLY A O 1
ATOM 822 N N . HIS A 1 104 ? 13.442 -1.833 -38.655 1.00 54.91 104 HIS A N 1
ATOM 823 C CA . HIS A 1 104 ? 12.740 -2.697 -37.699 1.00 54.91 104 HIS A CA 1
ATOM 824 C C . HIS A 1 104 ? 13.158 -4.174 -37.780 1.00 54.91 104 HIS A C 1
ATOM 826 O O . HIS A 1 104 ? 12.594 -4.992 -37.055 1.00 54.91 104 HIS A O 1
ATOM 832 N N . SER A 1 105 ? 14.103 -4.569 -38.640 1.00 56.25 105 SER A N 1
ATOM 833 C CA . SER A 1 105 ? 14.372 -5.988 -38.932 1.00 56.25 105 SER A CA 1
ATOM 834 C C . SER A 1 105 ? 15.006 -6.712 -37.738 1.00 56.25 105 SER A C 1
ATOM 836 O O . SER A 1 105 ? 14.525 -7.784 -37.347 1.00 56.25 105 SER A O 1
ATOM 838 N N . THR A 1 106 ? 16.005 -6.111 -37.082 1.00 57.38 106 THR A N 1
ATOM 839 C CA . THR A 1 106 ? 16.648 -6.694 -35.889 1.00 57.38 106 THR A CA 1
ATOM 840 C C . THR A 1 106 ? 15.748 -6.635 -34.655 1.00 57.38 106 THR A C 1
ATOM 842 O O . THR A 1 106 ? 15.710 -7.587 -33.865 1.00 57.38 106 THR A O 1
ATOM 845 N N . LEU A 1 107 ? 14.946 -5.575 -34.518 1.00 60.62 107 LEU A N 1
ATOM 846 C CA . LEU A 1 107 ? 13.946 -5.447 -33.458 1.00 60.62 107 LEU A CA 1
ATOM 847 C C . LEU A 1 107 ? 12.829 -6.491 -33.625 1.00 60.62 107 LEU A C 1
ATOM 849 O O . LEU A 1 107 ? 12.504 -7.200 -32.674 1.00 60.62 107 LEU A O 1
ATOM 853 N N . LEU A 1 108 ? 12.309 -6.683 -34.842 1.00 60.12 108 LEU A N 1
ATOM 854 C CA . LEU A 1 108 ? 11.328 -7.724 -35.171 1.00 60.12 108 LEU A CA 1
ATOM 855 C C . LEU A 1 108 ? 11.895 -9.136 -34.971 1.00 60.12 108 LEU A C 1
ATOM 857 O O . LEU A 1 108 ? 11.185 -10.013 -34.473 1.00 60.12 108 LEU A O 1
ATOM 861 N N . ALA A 1 109 ? 13.161 -9.372 -35.320 1.00 60.72 109 ALA A N 1
ATOM 862 C CA . ALA A 1 109 ? 13.833 -10.644 -35.063 1.00 60.72 109 ALA A CA 1
ATOM 863 C C . ALA A 1 109 ? 13.972 -10.920 -33.554 1.00 60.72 109 ALA A C 1
ATOM 865 O O . ALA A 1 109 ? 13.700 -12.034 -33.099 1.00 60.72 109 ALA A O 1
ATOM 866 N N . THR A 1 110 ? 14.305 -9.895 -32.764 1.00 60.62 110 THR A N 1
ATOM 867 C CA . THR A 1 110 ? 14.388 -9.981 -31.297 1.00 60.62 110 THR A CA 1
ATOM 868 C C . THR A 1 110 ? 13.012 -10.239 -30.674 1.00 60.62 110 THR A C 1
ATOM 870 O O . THR A 1 110 ? 12.872 -11.144 -29.849 1.00 60.62 110 THR A O 1
ATOM 873 N N . LEU A 1 111 ? 11.967 -9.542 -31.137 1.00 61.00 111 LEU A N 1
ATOM 874 C CA . LEU A 1 111 ? 10.577 -9.757 -30.714 1.00 61.00 111 LEU A CA 1
ATOM 875 C C . LEU A 1 111 ? 10.091 -11.191 -30.993 1.00 61.00 111 LEU A C 1
ATOM 877 O O . LEU A 1 111 ? 9.346 -11.763 -30.195 1.00 61.00 111 LEU A O 1
ATOM 881 N N . ARG A 1 112 ? 10.520 -11.805 -32.105 1.00 57.12 112 ARG A N 1
ATOM 882 C CA . ARG A 1 112 ? 10.155 -13.188 -32.467 1.00 57.12 112 ARG A CA 1
ATOM 883 C C . ARG A 1 112 ? 10.831 -14.244 -31.588 1.00 57.12 112 ARG A C 1
ATOM 885 O O . ARG A 1 112 ? 10.254 -15.313 -31.393 1.00 57.12 112 ARG A O 1
ATOM 892 N N . LYS A 1 113 ? 12.012 -13.957 -31.030 1.00 59.41 113 LYS A N 1
ATOM 893 C CA . LYS A 1 113 ? 12.804 -14.909 -30.227 1.00 59.41 113 LYS A CA 1
ATOM 894 C C . LYS A 1 113 ? 12.230 -15.145 -28.813 1.00 59.41 113 LYS A C 1
ATOM 896 O O . LYS A 1 113 ? 12.582 -16.123 -28.163 1.00 59.41 113 LYS A O 1
ATOM 901 N N . GLY A 1 114 ? 11.318 -14.290 -28.340 1.00 50.94 114 GLY A N 1
ATOM 902 C CA . GLY A 1 114 ? 10.922 -14.178 -26.926 1.00 50.94 114 GLY A CA 1
ATOM 903 C C . GLY A 1 114 ? 9.816 -15.096 -26.377 1.00 50.94 114 GLY A C 1
ATOM 904 O O . GLY A 1 114 ? 9.301 -14.803 -25.303 1.00 50.94 114 GLY A O 1
ATOM 905 N N . ARG A 1 115 ? 9.406 -16.189 -27.039 1.00 53.06 115 ARG A N 1
ATOM 906 C CA . ARG A 1 115 ? 8.283 -17.038 -26.557 1.00 53.06 115 ARG A CA 1
ATOM 907 C C . ARG A 1 115 ? 8.701 -18.209 -25.656 1.00 53.06 115 ARG A C 1
ATOM 909 O O . ARG A 1 115 ? 8.177 -19.312 -25.783 1.00 53.06 115 ARG A O 1
ATOM 916 N N . SER A 1 116 ? 9.616 -17.979 -24.718 1.00 53.16 116 SER A N 1
ATOM 917 C CA . SER A 1 116 ? 9.746 -18.878 -23.560 1.00 53.16 116 SER A CA 1
ATOM 918 C C . SER A 1 116 ? 8.583 -18.584 -22.605 1.00 53.16 116 SER A C 1
ATOM 920 O O . SER A 1 116 ? 8.196 -17.427 -22.508 1.00 53.16 116 SER A O 1
ATOM 922 N N . GLY A 1 117 ? 7.995 -19.562 -21.912 1.00 48.47 117 GLY A N 1
ATOM 923 C CA . GLY A 1 117 ? 6.836 -19.375 -21.008 1.00 48.47 117 GLY A CA 1
ATOM 924 C C . GLY A 1 117 ? 7.061 -18.474 -19.773 1.00 48.47 117 GLY A C 1
ATOM 925 O O . GLY A 1 117 ? 6.379 -18.634 -18.765 1.00 48.47 117 GLY A O 1
ATOM 926 N N . GLN A 1 118 ? 8.030 -17.562 -19.827 1.00 54.03 118 GLN A N 1
ATOM 927 C CA . GLN A 1 118 ? 8.420 -16.577 -18.826 1.00 54.03 118 GLN A CA 1
ATOM 928 C C . GLN A 1 118 ? 8.539 -15.198 -19.481 1.00 54.03 118 GLN A C 1
ATOM 930 O O . GLN A 1 118 ? 8.809 -15.098 -20.679 1.00 54.03 118 GLN A O 1
ATOM 935 N N . LEU A 1 119 ? 8.359 -14.131 -18.700 1.00 54.53 119 LEU A N 1
ATOM 936 C CA . LEU A 1 119 ? 8.460 -12.778 -19.229 1.00 54.53 119 LEU A CA 1
ATOM 937 C C . LEU A 1 119 ? 9.921 -12.469 -19.563 1.00 54.53 119 LEU A C 1
ATOM 939 O O . LEU A 1 119 ? 10.776 -12.443 -18.680 1.00 54.53 119 LEU A O 1
ATOM 943 N N . GLY A 1 120 ? 10.200 -12.273 -20.850 1.00 60.31 120 GLY A N 1
ATOM 944 C CA . GLY A 1 120 ? 11.506 -11.825 -21.312 1.00 60.31 120 GLY A CA 1
ATOM 945 C C . GLY A 1 120 ? 11.764 -10.371 -20.925 1.00 60.31 120 GLY A C 1
ATOM 946 O O . GLY A 1 120 ? 10.841 -9.559 -20.844 1.00 60.31 120 GLY A O 1
ATOM 947 N N . ASP A 1 121 ? 13.032 -10.048 -20.708 1.00 64.75 121 ASP A N 1
ATOM 948 C CA . ASP A 1 121 ? 13.496 -8.670 -20.601 1.00 64.75 121 ASP A CA 1
ATOM 949 C C . ASP A 1 121 ? 13.370 -7.982 -21.973 1.00 64.75 121 ASP A C 1
ATOM 951 O O . ASP A 1 121 ? 13.981 -8.415 -22.954 1.00 64.75 121 ASP A O 1
ATOM 955 N N . ILE A 1 122 ? 12.554 -6.925 -22.034 1.00 74.25 122 ILE A N 1
ATOM 956 C CA . ILE A 1 122 ? 12.238 -6.200 -23.269 1.00 74.25 122 ILE A CA 1
ATOM 957 C C . ILE A 1 122 ? 13.081 -4.943 -23.455 1.00 74.25 122 ILE A C 1
ATOM 959 O O . ILE A 1 122 ? 12.797 -4.226 -24.410 1.00 74.25 122 ILE A O 1
ATOM 963 N N . VAL A 1 123 ? 14.054 -4.639 -22.581 1.00 79.94 123 VAL A N 1
ATOM 964 C CA . VAL A 1 123 ? 14.741 -3.330 -22.556 1.00 79.94 123 VAL A CA 1
ATOM 965 C C . VAL A 1 123 ? 15.218 -2.909 -23.948 1.00 79.94 123 VAL A C 1
ATOM 967 O O . VAL A 1 123 ? 14.923 -1.808 -24.389 1.00 79.94 123 VAL A O 1
ATOM 970 N N . ALA A 1 124 ? 15.843 -3.818 -24.700 1.00 78.00 124 ALA A N 1
ATOM 971 C CA . ALA A 1 124 ? 16.343 -3.542 -26.052 1.00 78.00 124 ALA A CA 1
ATOM 972 C C . ALA A 1 124 ? 15.248 -3.277 -27.112 1.00 78.00 124 ALA A C 1
ATOM 974 O O . ALA A 1 124 ? 15.552 -2.844 -28.219 1.00 78.00 124 ALA A O 1
ATOM 975 N N . THR A 1 125 ? 13.991 -3.579 -26.791 1.00 78.62 125 THR A N 1
ATOM 976 C CA . THR A 1 125 ? 12.821 -3.532 -27.683 1.00 78.62 125 THR A CA 1
ATOM 977 C C . THR A 1 125 ? 11.711 -2.609 -27.170 1.00 78.62 125 THR A C 1
ATOM 979 O O . THR A 1 125 ? 10.604 -2.639 -27.711 1.00 78.62 125 THR A O 1
ATOM 982 N N . ILE A 1 126 ? 11.975 -1.813 -26.125 1.00 82.44 126 ILE A N 1
ATOM 983 C CA . ILE A 1 126 ? 11.022 -0.818 -25.616 1.00 82.44 126 ILE A CA 1
ATOM 984 C C . ILE A 1 126 ? 10.656 0.130 -26.761 1.00 82.44 126 ILE A C 1
ATOM 986 O O . ILE A 1 126 ? 11.525 0.683 -27.429 1.00 82.44 126 ILE A O 1
ATOM 990 N N . GLN A 1 127 ? 9.357 0.290 -26.993 1.00 85.38 127 GLN A N 1
ATOM 991 C CA . GLN A 1 127 ? 8.831 1.195 -28.016 1.00 85.38 127 GLN A CA 1
ATOM 992 C C . GLN A 1 127 ? 8.717 2.626 -27.476 1.00 85.38 127 GLN A C 1
ATOM 994 O O . GLN A 1 127 ? 8.603 2.822 -26.264 1.00 85.38 127 GLN A O 1
ATOM 999 N N . ALA A 1 128 ? 8.670 3.622 -28.362 1.00 85.88 128 ALA A N 1
ATOM 1000 C CA . ALA A 1 128 ? 8.588 5.033 -27.977 1.00 85.88 128 ALA A CA 1
ATOM 1001 C C . ALA A 1 128 ? 7.389 5.328 -27.051 1.00 85.88 128 ALA A C 1
ATOM 1003 O O . ALA A 1 128 ? 7.545 5.976 -26.016 1.00 85.88 128 ALA A O 1
ATOM 1004 N N . GLU A 1 129 ? 6.200 4.792 -27.348 1.00 88.56 129 GLU A N 1
ATOM 1005 C CA . GLU A 1 129 ? 5.001 4.975 -26.518 1.00 88.56 129 GLU A CA 1
ATOM 1006 C C . GLU A 1 129 ? 5.142 4.315 -25.139 1.00 88.56 129 GLU A C 1
ATOM 1008 O O . GLU A 1 129 ? 4.597 4.798 -24.145 1.00 88.56 129 GLU A O 1
ATOM 1013 N N . GLN A 1 130 ? 5.881 3.206 -25.062 1.00 90.12 130 GLN A N 1
ATOM 1014 C CA . GLN A 1 130 ? 6.169 2.524 -23.803 1.00 90.12 130 GLN A CA 1
ATOM 1015 C C . GLN A 1 130 ? 7.179 3.315 -22.968 1.00 90.12 130 GLN A C 1
ATOM 1017 O O . GLN A 1 130 ? 6.985 3.436 -21.760 1.00 90.12 130 GLN A O 1
ATOM 1022 N N . ASP A 1 131 ? 8.211 3.886 -23.595 1.00 90.75 131 ASP A N 1
ATOM 1023 C CA . ASP A 1 131 ? 9.197 4.736 -22.921 1.00 90.75 131 ASP A CA 1
ATOM 1024 C C . ASP A 1 131 ? 8.543 5.995 -22.331 1.00 90.75 131 ASP A C 1
ATOM 1026 O O . ASP A 1 131 ? 8.795 6.322 -21.172 1.00 90.75 131 ASP A O 1
ATOM 1030 N N . VAL A 1 132 ? 7.590 6.615 -23.040 1.00 91.75 132 VAL A N 1
ATOM 1031 C CA . VAL A 1 132 ? 6.783 7.727 -22.499 1.00 91.75 132 VAL A CA 1
ATOM 1032 C C . VAL A 1 132 ? 6.075 7.326 -21.199 1.00 91.75 132 VAL A C 1
ATOM 1034 O O . VAL A 1 132 ? 6.097 8.075 -20.222 1.00 91.75 132 VAL A O 1
ATOM 1037 N N . ILE A 1 133 ? 5.482 6.129 -21.142 1.00 93.50 133 ILE A N 1
ATOM 1038 C CA . ILE A 1 133 ? 4.834 5.612 -19.926 1.00 93.50 133 ILE A CA 1
ATOM 1039 C C . ILE A 1 133 ? 5.874 5.326 -18.834 1.00 93.50 133 ILE A C 1
ATOM 1041 O O . ILE A 1 133 ? 5.642 5.635 -17.663 1.00 93.50 133 ILE A O 1
ATOM 1045 N N . ILE A 1 134 ? 7.022 4.746 -19.188 1.00 91.25 134 ILE A N 1
ATOM 1046 C CA . ILE A 1 134 ? 8.104 4.422 -18.248 1.00 91.25 134 ILE A CA 1
ATOM 1047 C C . ILE A 1 134 ? 8.665 5.694 -17.608 1.00 91.25 134 ILE A C 1
ATOM 1049 O O . ILE A 1 134 ? 8.804 5.738 -16.385 1.00 91.25 134 ILE A O 1
ATOM 1053 N N . ARG A 1 135 ? 8.897 6.744 -18.399 1.00 92.44 135 ARG A N 1
ATOM 1054 C CA . ARG A 1 135 ? 9.504 8.010 -17.963 1.00 92.44 135 ARG A CA 1
ATOM 1055 C C . ARG A 1 135 ? 8.508 9.073 -17.508 1.00 92.44 135 ARG A C 1
ATOM 1057 O O . ARG A 1 135 ? 8.933 10.135 -17.058 1.00 92.44 135 ARG A O 1
ATOM 1064 N N . ALA A 1 136 ? 7.200 8.805 -17.570 1.00 93.00 136 ALA A N 1
ATOM 1065 C CA . ALA A 1 136 ? 6.179 9.753 -17.121 1.00 93.00 136 ALA A CA 1
ATOM 1066 C C . ALA A 1 136 ? 6.435 10.235 -15.672 1.00 93.00 136 ALA A C 1
ATOM 1068 O O . ALA A 1 136 ? 6.947 9.456 -14.857 1.00 93.00 136 ALA A O 1
ATOM 1069 N N . PRO A 1 137 ? 6.040 11.470 -15.306 1.00 90.00 137 PRO A N 1
ATOM 1070 C CA . PRO A 1 137 ? 6.297 12.034 -13.981 1.00 90.00 137 PRO A CA 1
ATOM 1071 C C . PRO A 1 137 ? 5.881 11.109 -12.828 1.00 90.00 137 PRO A C 1
ATOM 1073 O O . PRO A 1 137 ? 4.888 10.388 -12.917 1.00 90.00 137 PRO A O 1
ATOM 1076 N N . ASN A 1 138 ? 6.638 11.119 -11.730 1.00 86.00 138 ASN A N 1
ATOM 1077 C CA . ASN A 1 138 ? 6.413 10.234 -10.581 1.00 86.00 138 ASN A CA 1
ATOM 1078 C C . ASN A 1 138 ? 5.243 10.664 -9.674 1.00 86.00 138 ASN A C 1
ATOM 1080 O O . ASN A 1 138 ? 4.780 9.869 -8.858 1.00 86.00 138 ASN A O 1
ATOM 1084 N N . LYS A 1 139 ? 4.774 11.913 -9.786 1.00 86.62 139 LYS A N 1
ATOM 1085 C CA . LYS A 1 139 ? 3.693 12.459 -8.955 1.00 86.62 139 LYS A CA 1
ATOM 1086 C C . LYS A 1 139 ? 2.319 12.051 -9.488 1.00 86.62 139 LYS A C 1
ATOM 1088 O O . LYS A 1 139 ? 2.017 12.261 -10.658 1.00 86.62 139 LYS A O 1
ATOM 1093 N N . GLY A 1 140 ? 1.458 11.582 -8.586 1.00 88.19 140 GLY A N 1
ATOM 1094 C CA . GLY A 1 140 ? 0.054 11.288 -8.873 1.00 88.19 140 GLY A CA 1
ATOM 1095 C C . GLY A 1 140 ? -0.204 9.832 -9.260 1.00 88.19 140 GLY A C 1
ATOM 1096 O O . GLY A 1 140 ? 0.582 8.938 -8.956 1.00 88.19 140 GLY A O 1
ATOM 1097 N N . VAL A 1 141 ? -1.352 9.599 -9.896 1.00 93.38 141 VAL A N 1
ATOM 1098 C CA . VAL A 1 141 ? -1.804 8.271 -10.324 1.00 93.38 141 VAL A CA 1
ATOM 1099 C C . VAL A 1 141 ? -1.656 8.162 -11.835 1.00 93.38 141 VAL A C 1
ATOM 1101 O O . VAL A 1 141 ? -2.212 8.975 -12.569 1.00 93.38 141 VAL A O 1
ATOM 1104 N N . LEU A 1 142 ? -0.940 7.137 -12.297 1.00 93.19 142 LEU A N 1
ATOM 1105 C CA . LEU A 1 142 ? -0.837 6.793 -13.713 1.00 93.19 142 LEU A CA 1
ATOM 1106 C C . LEU A 1 142 ? -1.601 5.497 -13.980 1.00 93.19 142 LEU A C 1
ATOM 1108 O O . LEU A 1 142 ? -1.278 4.454 -13.412 1.00 93.19 142 LEU A O 1
ATOM 1112 N N . VAL A 1 143 ? -2.591 5.558 -14.870 1.00 93.88 143 VAL A N 1
ATOM 1113 C CA . VAL A 1 143 ? -3.350 4.387 -15.319 1.00 93.88 143 VAL A CA 1
ATOM 1114 C C . VAL A 1 143 ? -2.867 3.991 -16.708 1.00 93.88 143 VAL A C 1
ATOM 1116 O O . VAL A 1 143 ? -2.951 4.777 -17.646 1.00 93.88 143 VAL A O 1
ATOM 1119 N N . VAL A 1 144 ? -2.376 2.759 -16.842 1.00 91.44 144 VAL A N 1
ATOM 1120 C CA . VAL A 1 144 ? -1.922 2.205 -18.124 1.00 91.44 144 VAL A CA 1
ATOM 1121 C C . VAL A 1 144 ? -2.977 1.242 -18.653 1.00 91.44 144 VAL A C 1
ATOM 1123 O O . VAL A 1 144 ? -3.105 0.112 -18.177 1.00 91.44 144 VAL A O 1
ATOM 1126 N N . GLN A 1 145 ? -3.730 1.688 -19.656 1.00 91.50 145 GLN A N 1
ATOM 1127 C CA . GLN A 1 145 ? -4.764 0.898 -20.320 1.00 91.50 145 GLN A CA 1
ATOM 1128 C C . GLN A 1 145 ? -4.335 0.537 -21.745 1.00 91.50 145 GLN A C 1
ATOM 1130 O O . GLN A 1 145 ? -3.674 1.306 -22.432 1.00 91.50 145 GLN A O 1
ATOM 1135 N N . GLY A 1 146 ? -4.708 -0.656 -22.200 1.00 88.19 146 GLY A N 1
ATOM 1136 C CA . GLY A 1 146 ? -4.374 -1.139 -23.537 1.00 88.19 146 GLY A CA 1
ATOM 1137 C C . GLY A 1 146 ? -4.855 -2.567 -23.765 1.00 88.19 146 GLY A C 1
ATOM 1138 O O . GLY A 1 146 ? -5.154 -3.289 -22.808 1.00 88.19 146 GLY A O 1
ATOM 1139 N N . GLY A 1 147 ? -4.908 -2.986 -25.029 1.00 86.94 147 GLY A N 1
ATOM 1140 C CA . GLY A 1 147 ? -5.396 -4.308 -25.429 1.00 86.94 147 GLY A CA 1
ATOM 1141 C C . GLY A 1 147 ? -4.551 -5.482 -24.904 1.00 86.94 147 GLY A C 1
ATOM 1142 O O . GLY A 1 147 ? -3.450 -5.286 -24.378 1.00 86.94 147 GLY A O 1
ATOM 1143 N N . PRO A 1 148 ? -5.048 -6.726 -24.990 1.00 83.50 148 PRO A N 1
ATOM 1144 C CA . PRO A 1 148 ? -4.248 -7.917 -24.707 1.00 83.50 148 PRO A CA 1
ATOM 1145 C C . PRO A 1 148 ? -2.940 -7.925 -25.516 1.00 83.50 148 PRO A C 1
ATOM 1147 O O . PRO A 1 148 ? -2.916 -7.499 -26.665 1.00 83.50 148 PRO A O 1
ATOM 1150 N N . GLY A 1 149 ? -1.840 -8.384 -24.914 1.00 77.31 149 GLY A N 1
ATOM 1151 C CA . GLY A 1 149 ? -0.550 -8.521 -25.608 1.00 77.31 149 GLY A CA 1
ATOM 1152 C C . GLY A 1 149 ? 0.288 -7.244 -25.764 1.00 77.31 149 GLY A C 1
ATOM 1153 O O . GLY A 1 149 ? 1.440 -7.347 -26.161 1.00 77.31 149 GLY A O 1
ATOM 1154 N N . THR A 1 150 ? -0.199 -6.061 -25.376 1.00 81.31 150 THR A N 1
ATOM 1155 C CA . THR A 1 150 ? 0.550 -4.789 -25.532 1.00 81.31 150 THR A CA 1
ATOM 1156 C C . THR A 1 150 ? 1.679 -4.560 -24.512 1.00 81.31 150 THR A C 1
ATOM 1158 O O . THR A 1 150 ? 2.209 -3.459 -24.400 1.00 81.31 150 THR A O 1
ATOM 1161 N N . GLY A 1 151 ? 2.035 -5.570 -23.712 1.00 80.94 151 GLY A N 1
ATOM 1162 C CA . GLY A 1 151 ? 3.161 -5.481 -22.774 1.00 80.94 151 GLY A CA 1
ATOM 1163 C C . GLY A 1 151 ? 2.931 -4.628 -21.519 1.00 80.94 151 GLY A C 1
ATOM 1164 O O . GLY A 1 151 ? 3.888 -4.370 -20.803 1.00 80.94 151 GLY A O 1
ATOM 1165 N N . LYS A 1 152 ? 1.692 -4.226 -21.192 1.00 90.12 152 LYS A N 1
ATOM 1166 C CA . LYS A 1 152 ? 1.370 -3.339 -20.043 1.00 90.12 152 LYS A CA 1
ATOM 1167 C C . LYS A 1 152 ? 2.077 -3.697 -18.736 1.00 90.12 152 LYS A C 1
ATOM 1169 O O . LYS A 1 152 ? 2.632 -2.826 -18.080 1.00 90.12 152 LYS A O 1
ATOM 1174 N N . THR A 1 153 ? 2.043 -4.976 -18.358 1.00 84.69 153 THR A N 1
ATOM 1175 C CA . THR A 1 153 ? 2.707 -5.459 -17.142 1.00 84.69 153 THR A CA 1
ATOM 1176 C C . THR A 1 153 ? 4.200 -5.185 -17.210 1.00 84.69 153 THR A C 1
ATOM 1178 O O . THR A 1 153 ? 4.752 -4.605 -16.289 1.00 84.69 153 THR A O 1
ATOM 1181 N N . VAL A 1 154 ? 4.838 -5.527 -18.328 1.00 81.94 154 VAL A N 1
ATOM 1182 C CA . VAL A 1 154 ? 6.267 -5.290 -18.541 1.00 81.94 154 VAL A CA 1
ATOM 1183 C C . VAL A 1 154 ? 6.592 -3.802 -18.433 1.00 81.94 154 VAL A C 1
ATOM 1185 O O . VAL A 1 154 ? 7.517 -3.434 -17.718 1.00 81.94 154 VAL A O 1
ATOM 1188 N N . VAL A 1 155 ? 5.803 -2.948 -19.086 1.00 87.69 155 VAL A N 1
ATOM 1189 C CA . VAL A 1 155 ? 5.964 -1.487 -19.058 1.00 87.69 155 VAL A CA 1
ATOM 1190 C C . VAL A 1 155 ? 5.854 -0.947 -17.630 1.00 87.69 155 VAL A C 1
ATOM 1192 O O . VAL A 1 155 ? 6.691 -0.155 -17.208 1.00 87.69 155 VAL A O 1
ATOM 1195 N N . ALA A 1 156 ? 4.872 -1.409 -16.850 1.00 88.00 156 ALA A N 1
ATOM 1196 C CA . ALA A 1 156 ? 4.701 -0.999 -15.455 1.00 88.00 156 ALA A CA 1
ATOM 1197 C C . ALA A 1 156 ? 5.892 -1.405 -14.566 1.00 88.00 156 ALA A C 1
ATOM 1199 O O . ALA A 1 156 ? 6.300 -0.650 -13.685 1.00 88.00 156 ALA A O 1
ATOM 1200 N N . LEU A 1 157 ? 6.479 -2.575 -14.816 1.00 83.81 157 LEU A N 1
ATOM 1201 C CA . LEU A 1 157 ? 7.653 -3.065 -14.091 1.00 83.81 157 LEU A CA 1
ATOM 1202 C C . LEU A 1 157 ? 8.920 -2.279 -14.439 1.00 83.81 157 LEU A C 1
ATOM 1204 O O . LEU A 1 157 ? 9.651 -1.854 -13.547 1.00 83.81 157 LEU A O 1
ATOM 1208 N N . HIS A 1 158 ? 9.139 -2.002 -15.724 1.00 83.19 158 HIS A N 1
ATOM 1209 C CA . HIS A 1 158 ? 10.249 -1.156 -16.167 1.00 83.19 158 HIS A CA 1
ATOM 1210 C C . HIS A 1 158 ? 10.097 0.279 -15.662 1.00 83.19 158 HIS A C 1
ATOM 1212 O O . HIS A 1 158 ? 11.082 0.895 -15.263 1.00 83.19 158 HIS A O 1
ATOM 1218 N N . ARG A 1 159 ? 8.863 0.791 -15.573 1.00 88.81 159 ARG A N 1
ATOM 1219 C CA . ARG A 1 159 ? 8.571 2.063 -14.904 1.00 88.81 159 ARG A CA 1
ATOM 1220 C C . ARG A 1 159 ? 9.020 2.050 -13.445 1.00 88.81 159 ARG A C 1
ATOM 1222 O O . ARG A 1 159 ? 9.680 2.989 -13.019 1.00 88.81 159 ARG A O 1
ATOM 1229 N N . ALA A 1 160 ? 8.699 1.006 -12.681 1.00 84.88 160 ALA A N 1
ATOM 1230 C CA . ALA A 1 160 ? 9.151 0.901 -11.292 1.00 84.88 160 ALA A CA 1
ATOM 1231 C C . ALA A 1 160 ? 10.689 0.911 -11.188 1.00 84.88 160 ALA A C 1
ATOM 1233 O O . ALA A 1 160 ? 11.241 1.629 -10.353 1.00 84.88 160 ALA A O 1
ATOM 1234 N N . ALA A 1 161 ? 11.379 0.192 -12.082 1.00 81.69 161 ALA A N 1
ATOM 1235 C CA . ALA A 1 161 ? 12.842 0.181 -12.161 1.00 81.69 161 ALA A CA 1
ATOM 1236 C C . ALA A 1 161 ? 13.442 1.550 -12.507 1.00 81.69 161 ALA A C 1
ATOM 1238 O O . ALA A 1 161 ? 14.440 1.955 -11.907 1.00 81.69 161 ALA A O 1
ATOM 1239 N N . TYR A 1 162 ? 12.826 2.268 -13.448 1.00 84.50 162 TYR A N 1
ATOM 1240 C CA . TYR A 1 162 ? 13.206 3.631 -13.806 1.00 84.50 162 TYR A CA 1
ATOM 1241 C C . TYR A 1 162 ? 13.007 4.594 -12.631 1.00 84.50 162 TYR A C 1
ATOM 1243 O O . TYR A 1 162 ? 13.917 5.340 -12.286 1.00 84.50 162 TYR A O 1
ATOM 1251 N N . LEU A 1 163 ? 11.855 4.548 -11.958 1.00 86.00 163 LEU A N 1
ATOM 1252 C CA . LEU A 1 163 ? 11.563 5.434 -10.830 1.00 86.00 163 LEU A CA 1
ATOM 1253 C C . LEU A 1 163 ? 12.543 5.233 -9.668 1.00 86.00 163 LEU A C 1
ATOM 1255 O O . LEU A 1 163 ? 13.008 6.215 -9.094 1.00 86.00 163 LEU A O 1
ATOM 1259 N N . LEU A 1 164 ? 12.895 3.984 -9.353 1.00 80.69 164 LEU A N 1
ATOM 1260 C CA . LEU A 1 164 ? 13.888 3.677 -8.320 1.00 80.69 164 LEU A CA 1
ATOM 1261 C C . LEU A 1 164 ? 15.308 4.108 -8.706 1.00 80.69 164 LEU A C 1
ATOM 1263 O O . LEU A 1 164 ? 16.087 4.476 -7.832 1.00 80.69 164 LEU A O 1
ATOM 1267 N N . TYR A 1 165 ? 15.635 4.115 -9.999 1.00 79.44 165 TYR A N 1
ATOM 1268 C CA . TYR A 1 165 ? 16.913 4.624 -10.496 1.00 79.44 165 TYR A CA 1
ATOM 1269 C C . TYR A 1 165 ? 17.010 6.147 -10.453 1.00 79.44 165 TYR A C 1
ATOM 1271 O O . TYR A 1 165 ? 17.996 6.687 -9.962 1.00 79.44 165 TYR A O 1
ATOM 1279 N N . THR A 1 166 ? 15.994 6.831 -10.975 1.00 81.25 166 THR A N 1
ATOM 1280 C CA . THR A 1 166 ? 16.005 8.285 -11.174 1.00 81.25 166 THR A CA 1
ATOM 1281 C C . THR A 1 166 ? 15.696 9.041 -9.883 1.00 81.25 166 THR A C 1
ATOM 1283 O O . THR A 1 166 ? 16.155 10.164 -9.692 1.00 81.25 166 THR A O 1
ATOM 1286 N N . HIS A 1 167 ? 14.939 8.433 -8.965 1.00 77.88 167 HIS A N 1
ATOM 1287 C CA . HIS A 1 167 ? 14.511 9.052 -7.709 1.00 77.88 167 HIS A CA 1
ATOM 1288 C C . HIS A 1 167 ? 14.993 8.263 -6.481 1.00 77.88 167 HIS A C 1
ATOM 1290 O O . HIS A 1 167 ? 14.228 8.055 -5.534 1.00 77.88 167 HIS A O 1
ATOM 1296 N N . GLN A 1 168 ? 16.268 7.841 -6.490 1.00 65.62 168 GLN A N 1
ATOM 1297 C CA . GLN A 1 168 ? 16.909 7.092 -5.393 1.00 65.62 168 GLN A CA 1
ATOM 1298 C C . GLN A 1 168 ? 16.648 7.736 -4.021 1.00 65.62 168 GLN A C 1
ATOM 1300 O O . GLN A 1 168 ? 16.270 7.050 -3.075 1.00 65.62 168 GLN A O 1
ATOM 1305 N N . PHE A 1 169 ? 16.715 9.064 -3.929 1.00 58.97 169 PHE A N 1
ATOM 1306 C CA . PHE A 1 169 ? 16.220 9.827 -2.782 1.00 58.97 169 PHE A CA 1
ATOM 1307 C C . PHE A 1 169 ? 14.894 10.495 -3.180 1.00 58.97 169 PHE A C 1
ATOM 1309 O O . PHE A 1 169 ? 14.911 11.300 -4.115 1.00 58.97 169 PHE A O 1
ATOM 1316 N N . PRO A 1 170 ? 13.731 10.198 -2.553 1.00 63.28 170 PRO A N 1
ATOM 1317 C CA . PRO A 1 170 ? 13.479 9.483 -1.290 1.00 63.28 170 PRO A CA 1
ATOM 1318 C C . PRO A 1 170 ? 13.050 8.000 -1.415 1.00 63.28 170 PRO A C 1
ATOM 1320 O O . PRO A 1 170 ? 12.724 7.382 -0.399 1.00 63.28 170 PRO A O 1
ATOM 1323 N N . LEU A 1 171 ? 12.977 7.423 -2.623 1.00 62.97 171 LEU A N 1
ATOM 1324 C CA . LEU A 1 171 ? 12.309 6.126 -2.827 1.00 62.97 171 LEU A CA 1
ATOM 1325 C C . LEU A 1 171 ? 13.108 4.915 -2.331 1.00 62.97 171 LEU A C 1
ATOM 1327 O O . LEU A 1 171 ? 12.491 3.920 -1.957 1.00 62.97 171 LEU A O 1
ATOM 1331 N N . ALA A 1 172 ? 14.439 4.999 -2.240 1.00 60.00 172 ALA A N 1
ATOM 1332 C CA . ALA A 1 172 ? 15.261 3.908 -1.709 1.00 60.00 172 ALA A CA 1
ATOM 1333 C C . ALA A 1 172 ? 14.920 3.568 -0.245 1.00 60.00 172 ALA A C 1
ATOM 1335 O O . ALA A 1 172 ? 15.035 2.417 0.161 1.00 60.00 172 ALA A O 1
ATOM 1336 N N . ALA A 1 173 ? 14.444 4.547 0.537 1.00 62.69 173 ALA A N 1
ATOM 1337 C CA . ALA A 1 173 ? 13.999 4.328 1.916 1.00 62.69 173 ALA A CA 1
ATOM 1338 C C . ALA A 1 173 ? 12.532 3.866 2.023 1.00 62.69 173 ALA A C 1
ATOM 1340 O O . ALA A 1 173 ? 12.150 3.261 3.022 1.00 62.69 173 ALA A O 1
ATOM 1341 N N . GLN A 1 174 ? 11.695 4.174 1.025 1.00 69.50 174 GLN A N 1
ATOM 1342 C CA . GLN A 1 174 ? 10.250 3.893 1.047 1.00 69.50 174 GLN A CA 1
ATOM 1343 C C . GLN A 1 174 ? 9.896 2.550 0.393 1.00 69.50 174 GLN A C 1
ATOM 1345 O O . GLN A 1 174 ? 8.897 1.932 0.764 1.00 69.50 174 GLN A O 1
ATOM 1350 N N . GLY A 1 175 ? 10.730 2.087 -0.542 1.00 73.12 175 GLY A N 1
ATOM 1351 C CA . GLY A 1 175 ? 10.514 0.864 -1.303 1.00 73.12 175 GLY A CA 1
ATOM 1352 C C . GLY A 1 175 ? 9.360 0.962 -2.306 1.00 73.12 175 GLY A C 1
ATOM 1353 O O . GLY A 1 175 ? 8.665 1.972 -2.411 1.00 73.12 175 GLY A O 1
ATOM 1354 N N . VAL A 1 176 ? 9.144 -0.113 -3.064 1.00 79.81 176 VAL A N 1
ATOM 1355 C CA . VAL A 1 176 ? 8.035 -0.233 -4.027 1.00 79.81 176 VAL A CA 1
ATOM 1356 C C . VAL A 1 176 ? 7.192 -1.450 -3.675 1.00 79.81 176 VAL A C 1
ATOM 1358 O O . VAL A 1 176 ? 7.724 -2.546 -3.536 1.00 79.81 176 VAL A O 1
ATOM 1361 N N . LEU A 1 177 ? 5.873 -1.279 -3.555 1.00 86.94 177 LEU A N 1
ATOM 1362 C CA . LEU A 1 177 ? 4.934 -2.386 -3.357 1.00 86.94 177 LEU A CA 1
ATOM 1363 C C . LEU A 1 177 ? 4.316 -2.798 -4.695 1.00 86.94 177 LEU A C 1
ATOM 1365 O O . LEU A 1 177 ? 3.555 -2.036 -5.290 1.00 86.94 177 LEU A O 1
ATOM 1369 N N . VAL A 1 178 ? 4.586 -4.025 -5.130 1.00 85.62 178 VAL A N 1
ATOM 1370 C CA . VAL A 1 178 ? 3.941 -4.629 -6.300 1.00 85.62 178 VAL A CA 1
ATOM 1371 C C . VAL A 1 178 ? 2.870 -5.596 -5.811 1.00 85.62 178 VAL A C 1
ATOM 1373 O O . VAL A 1 178 ? 3.175 -6.603 -5.172 1.00 85.62 178 VAL A O 1
ATOM 1376 N N . VAL A 1 179 ? 1.605 -5.290 -6.107 1.00 90.88 179 VAL A N 1
ATOM 1377 C CA . VAL A 1 179 ? 0.472 -6.157 -5.759 1.00 90.88 179 VAL A CA 1
ATOM 1378 C C . VAL A 1 179 ? 0.051 -6.961 -6.985 1.00 90.88 179 VAL A C 1
ATOM 1380 O O . VAL A 1 179 ? -0.465 -6.409 -7.956 1.00 90.88 179 VAL A O 1
ATOM 1383 N N . GLY A 1 180 ? 0.278 -8.271 -6.939 1.00 88.94 180 GLY A N 1
ATOM 1384 C CA . GLY A 1 180 ? -0.104 -9.208 -7.992 1.00 88.94 180 GLY A CA 1
ATOM 1385 C C . GLY A 1 180 ? -1.435 -9.920 -7.713 1.00 88.94 180 GLY A C 1
ATOM 1386 O O . GLY A 1 180 ? -1.865 -10.025 -6.562 1.00 88.94 180 GLY A O 1
ATOM 1387 N N . PRO A 1 181 ? -2.084 -10.480 -8.750 1.00 87.00 181 PRO A N 1
ATOM 1388 C CA . PRO A 1 181 ? -3.320 -11.243 -8.595 1.00 87.00 181 PRO A CA 1
ATOM 1389 C C . PRO A 1 181 ? -3.098 -12.615 -7.941 1.00 87.00 181 PRO A C 1
ATOM 1391 O O . PRO A 1 181 ? -3.992 -13.133 -7.281 1.00 87.00 181 PRO A O 1
ATOM 1394 N N . ASN A 1 182 ? -1.929 -13.233 -8.144 1.00 84.88 182 ASN A N 1
ATOM 1395 C CA . ASN A 1 182 ? -1.566 -14.524 -7.560 1.00 84.88 182 ASN A CA 1
ATOM 1396 C C . ASN A 1 182 ? -0.036 -14.721 -7.551 1.00 84.88 182 ASN A C 1
ATOM 1398 O O . ASN A 1 182 ? 0.701 -14.014 -8.237 1.00 84.88 182 ASN A O 1
ATOM 1402 N N . ARG A 1 183 ? 0.449 -15.716 -6.797 1.00 84.44 183 ARG A N 1
ATOM 1403 C CA . ARG A 1 183 ? 1.892 -15.981 -6.645 1.00 84.44 183 ARG A CA 1
ATOM 1404 C C . ARG A 1 183 ? 2.565 -16.531 -7.907 1.00 84.44 183 ARG A C 1
ATOM 1406 O O . ARG A 1 183 ? 3.770 -16.374 -8.053 1.00 84.44 183 ARG A O 1
ATOM 1413 N N . VAL A 1 184 ? 1.820 -17.178 -8.809 1.00 83.00 184 VAL A N 1
ATOM 1414 C CA . VAL A 1 184 ? 2.364 -17.650 -10.099 1.00 83.00 184 VAL A CA 1
ATOM 1415 C C . VAL A 1 184 ? 2.726 -16.451 -10.972 1.00 83.00 184 VAL A C 1
ATOM 1417 O O . VAL A 1 184 ? 3.799 -16.426 -11.562 1.00 83.00 184 VAL A O 1
ATOM 1420 N N . PHE A 1 185 ? 1.858 -15.440 -10.998 1.00 82.75 185 PHE A N 1
ATOM 1421 C CA . PHE A 1 185 ? 2.096 -14.186 -11.697 1.00 82.75 185 PHE A CA 1
ATOM 1422 C C . PHE A 1 185 ? 3.294 -13.425 -11.123 1.00 82.75 185 PHE A C 1
ATOM 1424 O O . PHE A 1 185 ? 4.092 -12.914 -11.897 1.00 82.75 185 PHE A O 1
ATOM 1431 N N . LEU A 1 186 ? 3.449 -13.379 -9.795 1.00 82.12 186 LEU A N 1
ATOM 1432 C CA . LEU A 1 186 ? 4.616 -12.744 -9.168 1.00 82.12 186 LEU A CA 1
ATOM 1433 C C . LEU A 1 186 ? 5.924 -13.447 -9.567 1.00 82.12 186 LEU A C 1
ATOM 1435 O O . LEU A 1 186 ? 6.806 -12.825 -10.144 1.00 82.12 186 LEU A O 1
ATOM 1439 N N . ARG A 1 187 ? 5.987 -14.781 -9.457 1.00 77.69 187 ARG A N 1
ATOM 1440 C CA . ARG A 1 187 ? 7.153 -15.549 -9.940 1.00 77.69 187 ARG A CA 1
ATOM 1441 C C . ARG A 1 187 ? 7.452 -15.346 -11.424 1.00 77.69 187 ARG A C 1
ATOM 1443 O O . ARG A 1 187 ? 8.601 -15.413 -11.848 1.00 77.69 187 ARG A O 1
ATOM 1450 N N . TYR A 1 188 ? 6.416 -15.130 -12.230 1.00 69.44 188 TYR A N 1
ATOM 1451 C CA . TYR A 1 188 ? 6.566 -14.865 -13.657 1.00 69.44 188 TYR A CA 1
ATOM 1452 C C . TYR A 1 188 ? 7.255 -13.518 -13.940 1.00 69.44 188 TYR A C 1
ATOM 1454 O O . TYR A 1 188 ? 7.915 -13.391 -14.972 1.00 69.44 188 TYR A O 1
ATOM 1462 N N . ILE A 1 189 ? 7.147 -12.537 -13.037 1.00 71.25 189 ILE A N 1
ATOM 1463 C CA . ILE A 1 189 ? 7.734 -11.200 -13.201 1.00 71.25 189 ILE A CA 1
ATOM 1464 C C . ILE A 1 189 ? 9.076 -11.002 -12.478 1.00 71.25 189 ILE A C 1
ATOM 1466 O O . ILE A 1 189 ? 9.819 -10.097 -12.857 1.00 71.25 189 ILE A O 1
ATOM 1470 N N . GLU A 1 190 ? 9.440 -11.870 -11.527 1.00 67.69 190 GLU A N 1
ATOM 1471 C CA . GLU A 1 190 ? 10.718 -11.823 -10.783 1.00 67.69 190 GLU A CA 1
ATOM 1472 C C . GLU A 1 190 ? 11.952 -11.725 -11.710 1.00 67.69 190 GLU A C 1
ATOM 1474 O O . GLU A 1 190 ? 12.913 -11.018 -11.411 1.00 67.69 190 GLU A O 1
ATOM 1479 N N . ARG A 1 191 ? 11.921 -12.376 -12.887 1.00 62.09 191 ARG A N 1
ATOM 1480 C CA . ARG A 1 191 ? 13.026 -12.354 -13.872 1.00 62.09 191 ARG A CA 1
ATOM 1481 C C . ARG A 1 191 ? 13.191 -11.036 -14.632 1.00 62.09 191 ARG A C 1
ATOM 1483 O O . ARG A 1 191 ? 14.235 -10.835 -15.246 1.00 62.09 191 ARG A O 1
ATOM 1490 N N . VAL A 1 192 ? 12.194 -10.153 -1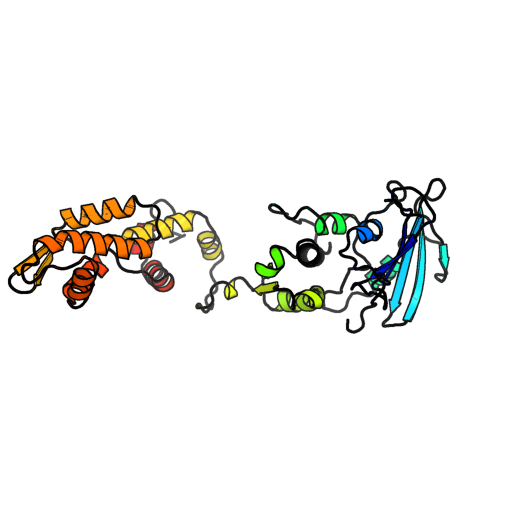4.597 1.00 62.28 192 VAL A N 1
ATOM 1491 C CA . VAL A 1 192 ? 12.239 -8.811 -15.214 1.00 62.28 192 VAL A CA 1
ATOM 1492 C C . VAL A 1 192 ? 12.626 -7.742 -14.186 1.00 62.28 192 VAL A C 1
ATOM 1494 O O . VAL A 1 192 ? 13.087 -6.662 -14.545 1.00 62.28 192 VAL A O 1
ATOM 1497 N N . LEU A 1 193 ? 12.555 -8.091 -12.899 1.00 62.41 193 LEU A N 1
ATOM 1498 C CA . LEU A 1 193 ? 13.008 -7.285 -11.774 1.00 62.41 193 LEU A CA 1
ATOM 1499 C C . LEU A 1 193 ? 14.282 -7.816 -11.053 1.00 62.41 193 LEU A C 1
ATOM 1501 O O . LEU A 1 193 ? 14.413 -7.535 -9.860 1.00 62.41 193 LEU A O 1
ATOM 1505 N N . PRO A 1 194 ? 15.258 -8.542 -11.660 1.00 53.53 194 PRO A N 1
ATOM 1506 C CA . PRO A 1 194 ? 16.343 -9.147 -10.874 1.00 53.53 194 PRO A CA 1
ATOM 1507 C C . PRO A 1 194 ? 17.211 -8.101 -10.170 1.00 53.53 194 PRO A C 1
ATOM 1509 O O . PRO A 1 194 ? 17.657 -8.316 -9.050 1.00 53.53 194 PRO A O 1
ATOM 1512 N N . SER A 1 195 ? 17.421 -6.948 -10.812 1.00 49.59 195 SER A N 1
ATOM 1513 C CA . SER A 1 195 ? 18.219 -5.836 -10.282 1.00 49.59 195 SER A CA 1
ATOM 1514 C C . SER A 1 195 ? 17.496 -5.002 -9.219 1.00 49.59 195 SER A C 1
ATOM 1516 O O . SER A 1 195 ? 18.079 -4.072 -8.674 1.00 49.59 195 SER A O 1
ATOM 1518 N N . LEU A 1 196 ? 16.231 -5.313 -8.921 1.00 52.28 196 LEU A N 1
ATOM 1519 C CA . LEU A 1 196 ? 15.398 -4.580 -7.970 1.00 52.28 196 LEU A CA 1
ATOM 1520 C C . LEU A 1 196 ? 15.219 -5.287 -6.624 1.00 52.28 196 LEU A C 1
ATOM 1522 O O . LEU A 1 196 ? 14.893 -4.625 -5.637 1.00 52.28 196 LEU A O 1
ATOM 1526 N N . GLY A 1 197 ? 15.480 -6.597 -6.557 1.00 46.72 197 GLY A N 1
ATOM 1527 C CA . GLY A 1 197 ? 15.470 -7.363 -5.305 1.00 46.72 197 GLY A CA 1
ATOM 1528 C C . GLY A 1 197 ? 16.481 -6.855 -4.267 1.00 46.72 197 GLY A C 1
ATOM 1529 O O . GLY A 1 197 ? 16.268 -7.027 -3.071 1.00 46.72 197 GLY A O 1
ATOM 1530 N N . GLU A 1 198 ? 17.526 -6.149 -4.707 1.00 52.84 198 GLU A N 1
ATOM 1531 C CA . GLU A 1 198 ? 18.509 -5.484 -3.839 1.00 52.84 198 GLU A CA 1
ATOM 1532 C C . GLU A 1 198 ? 18.074 -4.064 -3.406 1.00 52.84 198 GLU A C 1
ATOM 1534 O O . GLU A 1 198 ? 18.683 -3.477 -2.519 1.00 52.84 198 GLU A O 1
ATOM 1539 N N . SER A 1 199 ? 17.011 -3.496 -4.000 1.00 56.75 199 SER A N 1
ATOM 1540 C CA . SER A 1 199 ? 16.636 -2.069 -3.895 1.00 56.75 199 SER A CA 1
ATOM 1541 C C . SER A 1 199 ? 15.262 -1.794 -3.253 1.00 56.75 199 SER A C 1
ATOM 1543 O O . SER A 1 199 ? 14.671 -0.740 -3.483 1.00 56.75 199 SER A O 1
ATOM 1545 N N . GLY A 1 200 ? 14.729 -2.709 -2.435 1.00 63.56 200 GLY A N 1
ATOM 1546 C CA . GLY A 1 200 ? 13.535 -2.426 -1.621 1.00 63.56 200 GLY A CA 1
ATOM 1547 C C . GLY A 1 200 ? 12.185 -2.628 -2.324 1.00 63.56 200 GLY A C 1
ATOM 1548 O O . GLY A 1 200 ? 11.203 -1.969 -1.977 1.00 63.56 200 GLY A O 1
ATOM 1549 N N . VAL A 1 201 ? 12.093 -3.543 -3.294 1.00 75.31 201 VAL A N 1
ATOM 1550 C CA . VAL A 1 201 ? 10.801 -3.963 -3.866 1.00 75.31 201 VAL A CA 1
ATOM 1551 C C . VAL A 1 201 ? 10.175 -5.071 -3.021 1.00 75.31 201 VAL A C 1
ATOM 1553 O O . VAL A 1 201 ? 10.812 -6.074 -2.708 1.00 75.31 201 VAL A O 1
ATOM 1556 N N . ARG A 1 202 ? 8.903 -4.901 -2.660 1.00 81.44 202 ARG A N 1
ATOM 1557 C CA . ARG A 1 202 ? 8.093 -5.904 -1.973 1.00 81.44 202 ARG A CA 1
ATOM 1558 C C . ARG A 1 202 ? 6.970 -6.365 -2.888 1.00 81.44 202 ARG A C 1
ATOM 1560 O O . ARG A 1 202 ? 6.071 -5.597 -3.223 1.00 81.44 202 ARG A O 1
ATOM 1567 N N . GLU A 1 203 ? 6.992 -7.642 -3.228 1.00 83.75 203 GLU A N 1
ATOM 1568 C CA . GLU A 1 203 ? 5.951 -8.284 -4.022 1.00 83.75 203 GLU A CA 1
ATOM 1569 C C . GLU A 1 203 ? 4.974 -9.015 -3.102 1.00 83.75 203 GLU A C 1
ATOM 1571 O O . GLU A 1 203 ? 5.378 -9.765 -2.211 1.00 83.75 203 GLU A O 1
ATOM 1576 N N . VAL A 1 204 ? 3.678 -8.769 -3.277 1.00 88.31 204 VAL A N 1
ATOM 1577 C CA . VAL A 1 204 ? 2.622 -9.371 -2.455 1.00 88.31 204 VAL A CA 1
ATOM 1578 C C . VAL A 1 204 ? 1.416 -9.718 -3.310 1.00 88.31 204 VAL A C 1
ATOM 1580 O O . VAL A 1 204 ? 1.122 -9.046 -4.298 1.00 88.31 204 VAL A O 1
ATOM 1583 N N . VAL A 1 205 ? 0.667 -10.742 -2.918 1.00 89.56 205 VAL A N 1
ATOM 1584 C CA . VAL A 1 205 ? -0.729 -10.865 -3.361 1.00 89.56 205 VAL A CA 1
ATOM 1585 C C . VAL A 1 205 ? -1.656 -10.189 -2.353 1.00 89.56 205 VAL A C 1
ATOM 1587 O O . VAL A 1 205 ? -1.252 -9.913 -1.224 1.00 89.56 205 VAL A O 1
ATOM 1590 N N . LEU A 1 206 ? -2.916 -9.944 -2.725 1.00 86.88 206 LEU A N 1
ATOM 1591 C CA . LEU A 1 206 ? -3.894 -9.320 -1.819 1.00 86.88 206 LEU A CA 1
ATOM 1592 C C . LEU A 1 206 ? -4.000 -10.042 -0.463 1.00 86.88 206 LEU A C 1
ATOM 1594 O O . LEU A 1 206 ? -4.113 -9.385 0.569 1.00 86.88 206 LEU A O 1
ATOM 1598 N N . SER A 1 207 ? -3.892 -11.375 -0.445 1.00 84.25 207 SER A N 1
ATOM 1599 C CA . SER A 1 207 ? -3.922 -12.170 0.789 1.00 84.25 207 SER A CA 1
ATOM 1600 C C . SER A 1 207 ? -2.683 -12.002 1.676 1.00 84.25 207 SER A C 1
ATOM 1602 O O . SER A 1 207 ? -2.733 -12.340 2.849 1.00 84.25 207 SER A O 1
ATOM 1604 N N . ASP A 1 208 ? -1.567 -11.478 1.166 1.00 86.38 208 ASP A N 1
ATOM 1605 C CA . ASP A 1 208 ? -0.348 -11.277 1.963 1.00 86.38 208 ASP A CA 1
ATOM 1606 C C . ASP A 1 208 ? -0.324 -9.897 2.660 1.00 86.38 208 ASP A C 1
ATOM 1608 O O . ASP A 1 208 ? 0.567 -9.615 3.468 1.00 86.38 208 ASP A O 1
ATOM 1612 N N . LEU A 1 209 ? -1.287 -9.011 2.356 1.00 88.06 209 LEU A N 1
ATOM 1613 C CA . LEU A 1 209 ? -1.351 -7.659 2.928 1.00 88.06 209 LEU A CA 1
ATOM 1614 C C . LEU A 1 209 ? -1.682 -7.665 4.427 1.00 88.06 209 LEU A C 1
ATOM 1616 O O . LEU A 1 209 ? -1.265 -6.758 5.148 1.00 88.06 209 LEU A O 1
ATOM 1620 N N . VAL A 1 210 ? -2.380 -8.698 4.909 1.00 85.88 210 VAL A N 1
ATOM 1621 C CA . VAL A 1 210 ? -2.738 -8.875 6.323 1.00 85.88 210 VAL A CA 1
ATOM 1622 C C . VAL A 1 210 ? -2.001 -10.097 6.873 1.00 85.88 210 VAL A C 1
ATOM 1624 O O . VAL A 1 210 ? -2.419 -11.231 6.669 1.00 85.88 210 VAL A O 1
ATOM 1627 N N . LYS A 1 211 ? -0.885 -9.860 7.576 1.00 73.81 211 LYS A N 1
ATOM 1628 C CA . LYS A 1 211 ? 0.092 -10.896 7.978 1.00 73.81 211 LYS A CA 1
ATOM 1629 C C . LYS A 1 211 ? -0.457 -11.990 8.907 1.00 73.81 211 LYS A C 1
ATOM 1631 O O . LYS A 1 211 ? 0.113 -13.072 8.964 1.00 73.81 211 LYS A O 1
ATOM 1636 N N . GLU A 1 212 ? -1.530 -11.707 9.638 1.00 77.19 212 GLU A N 1
ATOM 1637 C CA . GLU A 1 212 ? -2.033 -12.551 10.735 1.00 77.19 212 GLU A CA 1
ATOM 1638 C C . GLU A 1 212 ? -3.302 -13.334 10.370 1.00 77.19 212 GLU A C 1
ATOM 1640 O O . GLU A 1 212 ? -3.922 -13.949 11.235 1.00 77.19 212 GLU A O 1
ATOM 1645 N N . VAL A 1 213 ? -3.723 -13.312 9.102 1.00 76.00 213 VAL A N 1
ATOM 1646 C CA . VAL A 1 213 ? -4.982 -13.935 8.674 1.00 76.00 213 VAL A CA 1
ATOM 1647 C C . VAL A 1 213 ? -4.715 -14.995 7.615 1.00 76.00 213 VAL A C 1
ATOM 1649 O O . VAL A 1 213 ? -4.038 -14.755 6.618 1.00 76.00 213 VAL A O 1
ATOM 1652 N N . ARG A 1 214 ? -5.280 -16.188 7.824 1.00 72.06 214 ARG A N 1
ATOM 1653 C CA . ARG A 1 214 ? -5.336 -17.236 6.801 1.00 72.06 214 ARG A CA 1
ATOM 1654 C C . ARG A 1 214 ? -6.630 -17.087 6.011 1.00 72.06 214 ARG A C 1
ATOM 1656 O O . ARG A 1 214 ? -7.716 -17.088 6.582 1.00 72.06 214 ARG A O 1
ATOM 1663 N N . PHE A 1 215 ? -6.503 -16.984 4.697 1.00 73.50 215 PHE A N 1
ATOM 1664 C CA . PHE A 1 215 ? -7.628 -16.933 3.770 1.00 73.50 215 PHE A CA 1
ATOM 1665 C C . PHE A 1 215 ? -7.951 -18.361 3.329 1.00 73.50 215 PHE A C 1
ATOM 1667 O O . PHE A 1 215 ? -7.050 -19.086 2.914 1.00 73.50 215 PHE A O 1
ATOM 1674 N N . GLY A 1 216 ? -9.212 -18.779 3.440 1.00 72.50 216 GLY A N 1
ATOM 1675 C CA . GLY A 1 216 ? -9.613 -20.150 3.092 1.00 72.50 216 GLY A CA 1
ATOM 1676 C C . GLY A 1 216 ? -11.013 -20.277 2.502 1.00 72.50 216 GLY A C 1
ATOM 1677 O O . GLY A 1 216 ? -11.246 -21.149 1.673 1.00 72.50 216 GLY A O 1
ATOM 1678 N N . VAL A 1 217 ? -11.938 -19.392 2.879 1.00 80.44 217 VAL A N 1
ATOM 1679 C CA . VAL A 1 217 ? -13.306 -19.402 2.348 1.00 80.44 217 VAL A CA 1
ATOM 1680 C C . VAL A 1 217 ? -13.366 -18.590 1.058 1.00 80.44 217 VAL A C 1
ATOM 1682 O O . VAL A 1 217 ? -12.911 -17.447 1.012 1.00 80.44 217 VAL A O 1
ATOM 1685 N N . VAL A 1 218 ? -13.943 -19.182 0.012 1.00 83.69 218 VAL A N 1
ATOM 1686 C CA . VAL A 1 218 ? -14.210 -18.492 -1.252 1.00 83.69 218 VAL A CA 1
ATOM 1687 C C . VAL A 1 218 ? -15.563 -17.800 -1.153 1.00 83.69 218 VAL A C 1
ATOM 1689 O O . VAL A 1 218 ? -16.602 -18.450 -1.072 1.00 83.69 218 VAL A O 1
ATOM 1692 N N . ASP A 1 219 ? -15.546 -16.472 -1.177 1.00 88.50 219 ASP A N 1
ATOM 1693 C CA . ASP A 1 219 ? -16.765 -15.670 -1.179 1.00 88.50 219 ASP A CA 1
ATOM 1694 C C . ASP A 1 219 ? -17.549 -15.823 -2.497 1.00 88.50 219 ASP A C 1
ATOM 1696 O O . ASP A 1 219 ? -16.982 -15.835 -3.604 1.00 88.50 219 ASP A O 1
ATOM 1700 N N . SER A 1 220 ? -18.881 -15.838 -2.380 1.00 91.38 220 SER A N 1
ATOM 1701 C CA . SER A 1 220 ? -19.788 -15.728 -3.526 1.00 91.38 220 SER A CA 1
ATOM 1702 C C . SER A 1 220 ? -19.542 -14.425 -4.304 1.00 91.38 220 SER A C 1
ATOM 1704 O O . SER A 1 220 ? -18.934 -13.476 -3.800 1.00 91.38 220 SER A O 1
ATOM 1706 N N . ALA A 1 221 ? -20.000 -14.359 -5.557 1.00 92.12 221 ALA A N 1
ATOM 1707 C CA . ALA A 1 221 ? -19.859 -13.147 -6.367 1.00 92.12 221 ALA A CA 1
ATOM 1708 C C . ALA A 1 221 ? -20.535 -11.932 -5.700 1.00 92.12 221 ALA A C 1
ATOM 1710 O O . ALA A 1 221 ? -19.939 -10.855 -5.637 1.00 92.12 221 ALA A O 1
ATOM 1711 N N . THR A 1 222 ? -21.727 -12.132 -5.130 1.00 91.44 222 THR A N 1
ATOM 1712 C CA . THR A 1 222 ? -22.465 -11.112 -4.375 1.00 91.44 222 THR A CA 1
ATOM 1713 C C . THR A 1 222 ? -21.688 -10.665 -3.138 1.00 91.44 222 THR A C 1
ATOM 1715 O O . THR A 1 222 ? -21.463 -9.471 -2.967 1.00 91.44 222 THR A O 1
ATOM 1718 N N . ALA A 1 223 ? -21.174 -11.600 -2.329 1.00 91.25 223 ALA A N 1
ATOM 1719 C CA . ALA A 1 223 ? -20.400 -11.264 -1.134 1.00 91.25 223 ALA A CA 1
ATOM 1720 C C . ALA A 1 223 ? -19.125 -10.474 -1.472 1.00 91.25 223 ALA A C 1
ATOM 1722 O O . ALA A 1 223 ? -18.820 -9.485 -0.806 1.00 91.25 223 ALA A O 1
ATOM 1723 N N . ARG A 1 224 ? -18.406 -10.848 -2.542 1.00 91.94 224 ARG A N 1
ATOM 1724 C CA . ARG A 1 224 ? -17.234 -10.092 -3.022 1.00 91.94 224 ARG A CA 1
ATOM 1725 C C . ARG A 1 224 ? -17.596 -8.670 -3.435 1.00 91.94 224 ARG A C 1
ATOM 1727 O O . ARG A 1 224 ? -16.879 -7.739 -3.079 1.00 91.94 224 ARG A O 1
ATOM 1734 N N . ARG A 1 225 ? -18.707 -8.499 -4.158 1.00 93.69 225 ARG A N 1
ATOM 1735 C CA . ARG A 1 225 ? -19.207 -7.181 -4.567 1.00 93.69 225 ARG A CA 1
ATOM 1736 C C . ARG A 1 225 ? -19.555 -6.319 -3.353 1.00 93.69 225 ARG A C 1
ATOM 1738 O O . ARG A 1 225 ? -19.077 -5.197 -3.268 1.00 93.69 225 ARG A O 1
ATOM 1745 N N . VAL A 1 226 ? -20.333 -6.855 -2.413 1.00 94.38 226 VAL A N 1
ATOM 1746 C CA . VAL A 1 226 ? -20.777 -6.144 -1.202 1.00 94.38 226 VAL A CA 1
ATOM 1747 C C . VAL A 1 226 ? -19.590 -5.755 -0.316 1.00 94.38 226 VAL A C 1
ATOM 1749 O O . VAL A 1 226 ? -19.506 -4.616 0.135 1.00 94.38 226 VAL A O 1
ATOM 1752 N N . LYS A 1 227 ? -18.623 -6.660 -0.107 1.00 92.31 227 LYS A N 1
ATOM 1753 C CA . LYS A 1 227 ? -17.402 -6.371 0.668 1.00 92.31 227 LYS A CA 1
ATOM 1754 C C . LYS A 1 227 ? -16.486 -5.342 -0.004 1.00 92.31 227 LYS A C 1
ATOM 1756 O O . LYS A 1 227 ? -15.750 -4.656 0.699 1.00 92.31 227 LYS A O 1
ATOM 1761 N N . GLY A 1 228 ? -16.524 -5.236 -1.335 1.00 93.56 228 GLY A N 1
ATOM 1762 C CA . GLY A 1 228 ? -15.783 -4.236 -2.110 1.00 93.56 228 GLY A CA 1
ATOM 1763 C C . GLY A 1 228 ? -16.488 -2.880 -2.253 1.00 93.56 228 GLY A C 1
ATOM 1764 O O . GLY A 1 228 ? -15.898 -1.950 -2.798 1.00 93.56 228 GLY A O 1
ATOM 1765 N N . ASP A 1 229 ? -17.733 -2.757 -1.789 1.00 96.12 229 ASP A N 1
ATOM 1766 C CA . ASP A 1 229 ? -18.539 -1.537 -1.874 1.00 96.12 229 ASP A CA 1
ATOM 1767 C C . ASP A 1 229 ? -18.167 -0.543 -0.754 1.00 96.12 229 ASP A C 1
ATOM 1769 O O . ASP A 1 229 ? -17.940 -0.925 0.397 1.00 96.12 229 ASP A O 1
ATOM 1773 N N . LEU A 1 230 ? -18.160 0.760 -1.056 1.00 96.38 230 LEU A N 1
ATOM 1774 C CA . LEU A 1 230 ? -17.908 1.818 -0.071 1.00 96.38 230 LEU A CA 1
ATOM 1775 C C . LEU A 1 230 ? -18.931 1.823 1.073 1.00 96.38 230 LEU A C 1
ATOM 1777 O O . LEU A 1 230 ? -18.582 2.241 2.182 1.00 96.38 230 LEU A O 1
ATOM 1781 N N . ARG A 1 231 ? -20.149 1.302 0.860 1.00 96.00 231 ARG A N 1
ATOM 1782 C CA . ARG A 1 231 ? -21.153 1.094 1.922 1.00 96.00 231 ARG A CA 1
ATOM 1783 C C . ARG A 1 231 ? -20.613 0.252 3.084 1.00 96.00 231 ARG A C 1
ATOM 1785 O O . ARG A 1 231 ? -20.989 0.483 4.233 1.00 96.00 231 ARG A O 1
ATOM 1792 N N . MET A 1 232 ? -19.673 -0.661 2.823 1.00 95.88 232 MET A N 1
ATOM 1793 C CA . MET A 1 232 ? -19.015 -1.470 3.854 1.00 95.88 232 MET A CA 1
ATOM 1794 C C . MET A 1 232 ? -18.254 -0.607 4.872 1.00 95.88 232 MET A C 1
ATOM 1796 O O . MET A 1 232 ? -18.179 -0.946 6.051 1.00 95.88 232 MET A O 1
ATOM 1800 N N . THR A 1 233 ? -17.735 0.554 4.461 1.00 96.25 233 THR A N 1
ATOM 1801 C CA . THR A 1 233 ? -17.053 1.468 5.391 1.00 96.25 233 THR A CA 1
ATOM 1802 C C . THR A 1 233 ? -18.014 2.034 6.435 1.00 96.25 233 THR A C 1
ATOM 1804 O O . THR A 1 233 ? -17.655 2.145 7.607 1.00 96.25 233 THR A O 1
ATOM 1807 N N . GLU A 1 234 ? -19.248 2.342 6.035 1.00 96.06 234 GLU A N 1
ATOM 1808 C CA . GLU A 1 234 ? -20.284 2.839 6.936 1.00 96.06 234 GLU A CA 1
ATOM 1809 C C . GLU A 1 234 ? -20.824 1.718 7.833 1.00 96.06 234 GLU A C 1
ATOM 1811 O O . GLU A 1 234 ? -20.988 1.933 9.035 1.00 96.06 234 GLU A O 1
ATOM 1816 N N . LEU A 1 235 ? -20.979 0.497 7.301 1.00 96.81 235 LEU A N 1
ATOM 1817 C CA . LEU A 1 235 ? -21.297 -0.689 8.107 1.00 96.81 235 LEU A CA 1
ATOM 1818 C C . LEU A 1 235 ? -20.308 -0.855 9.265 1.00 96.81 235 LEU A C 1
ATOM 1820 O O . LEU A 1 235 ? -20.711 -0.974 10.421 1.00 96.81 235 LEU A O 1
ATOM 1824 N N . LEU A 1 236 ? -19.007 -0.833 8.957 1.00 96.12 236 LEU A N 1
ATOM 1825 C CA . LEU A 1 236 ? -17.947 -1.026 9.945 1.00 96.12 236 LEU A CA 1
ATOM 1826 C C . LEU A 1 236 ? -17.911 0.116 10.966 1.00 96.12 236 LEU A C 1
ATOM 1828 O O . LEU A 1 236 ? -17.762 -0.141 12.161 1.00 96.12 236 LEU A O 1
ATOM 1832 N N . LYS A 1 237 ? -18.110 1.371 10.538 1.00 94.94 237 LYS A N 1
ATOM 1833 C CA . LYS A 1 237 ? -18.226 2.516 11.457 1.00 94.94 237 LYS A CA 1
ATOM 1834 C C . LYS A 1 237 ? -19.387 2.337 12.434 1.00 94.94 237 LYS A C 1
ATOM 1836 O O . LYS A 1 237 ? -19.198 2.519 13.638 1.00 94.94 237 LYS A O 1
ATOM 1841 N N . ARG A 1 238 ? -20.566 1.942 11.941 1.00 95.81 238 ARG A N 1
ATOM 1842 C CA . ARG A 1 238 ? -21.752 1.688 12.774 1.00 95.81 238 ARG A CA 1
ATOM 1843 C C . ARG A 1 238 ? -21.538 0.505 13.714 1.00 95.81 238 ARG A C 1
ATOM 1845 O O . ARG A 1 238 ? -21.851 0.617 14.898 1.00 95.81 238 ARG A O 1
ATOM 1852 N N . ALA A 1 239 ? -20.929 -0.578 13.236 1.00 96.50 239 ALA A N 1
ATOM 1853 C CA . ALA A 1 239 ? -20.585 -1.738 14.057 1.00 96.50 239 ALA A CA 1
ATOM 1854 C C . ALA A 1 239 ? -19.615 -1.373 15.200 1.00 96.50 239 ALA A C 1
ATOM 1856 O O . ALA A 1 239 ? -19.821 -1.789 16.339 1.00 96.50 239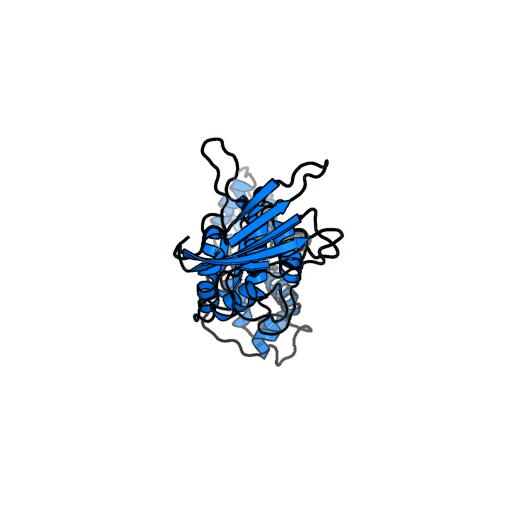 ALA A O 1
ATOM 1857 N N . ILE A 1 240 ? -18.603 -0.536 14.939 1.00 95.69 240 ILE A N 1
ATOM 1858 C CA . ILE A 1 240 ? -17.696 -0.013 15.978 1.00 95.69 240 ILE A CA 1
ATOM 1859 C C . ILE A 1 240 ? -18.453 0.903 16.952 1.00 95.69 240 ILE A C 1
ATOM 1861 O O . ILE A 1 240 ? -18.265 0.814 18.166 1.00 95.69 240 ILE A O 1
ATOM 1865 N N . ALA A 1 241 ? -19.335 1.774 16.453 1.00 93.50 241 ALA A N 1
ATOM 1866 C CA . ALA A 1 241 ? -20.118 2.683 17.290 1.00 93.50 241 ALA A CA 1
ATOM 1867 C C . ALA A 1 241 ? -21.060 1.939 18.256 1.00 93.50 241 ALA A C 1
ATOM 1869 O O . ALA A 1 241 ? -21.244 2.379 19.390 1.00 93.50 241 ALA A O 1
ATOM 1870 N N . GLN A 1 242 ? -21.594 0.779 17.858 1.00 93.62 242 GLN A N 1
ATOM 1871 C CA . GLN A 1 242 ? -22.423 -0.090 18.710 1.00 93.62 242 GLN A CA 1
ATOM 1872 C C . GLN A 1 242 ? -21.662 -0.712 19.895 1.00 93.62 242 GLN A C 1
ATOM 1874 O O . GLN A 1 242 ? -22.287 -1.198 20.845 1.00 93.62 242 GLN A O 1
ATOM 1879 N N . ARG A 1 243 ? -20.322 -0.706 19.868 1.00 93.88 243 ARG A N 1
ATOM 1880 C CA . ARG A 1 243 ? -19.471 -1.132 20.995 1.00 93.88 243 ARG A CA 1
ATOM 1881 C C . ARG A 1 243 ? -19.249 -0.029 22.025 1.00 93.88 243 ARG A C 1
ATOM 1883 O O . ARG A 1 243 ? -18.769 -0.304 23.112 1.00 93.88 243 ARG A O 1
ATOM 1890 N N . GLN A 1 244 ? -19.635 1.203 21.709 1.00 94.94 244 GLN A N 1
ATOM 1891 C CA . GLN A 1 244 ? -19.528 2.347 22.607 1.00 94.94 244 GLN A CA 1
ATOM 1892 C C . GLN A 1 244 ? -20.865 2.510 23.329 1.00 94.94 244 GLN A C 1
ATOM 1894 O O . GLN A 1 244 ? -21.832 3.010 22.747 1.00 94.94 244 GLN A O 1
ATOM 1899 N N . ARG A 1 245 ? -20.950 2.045 24.571 1.00 94.44 245 ARG A N 1
ATOM 1900 C CA . ARG A 1 245 ? -22.209 1.892 25.311 1.00 94.44 245 ARG A CA 1
ATOM 1901 C C . ARG A 1 245 ? -22.184 2.687 26.607 1.00 94.44 245 ARG A C 1
ATOM 1903 O O . ARG A 1 245 ? -21.137 3.105 27.085 1.00 94.44 245 ARG A O 1
ATOM 1910 N N . THR A 1 246 ? -23.366 2.892 27.171 1.00 95.06 246 THR A N 1
ATOM 1911 C CA . THR A 1 246 ? -23.511 3.318 28.565 1.00 95.06 246 THR A CA 1
ATOM 1912 C C . THR A 1 246 ? -23.937 2.127 29.425 1.00 95.06 246 THR A C 1
ATOM 1914 O O . THR A 1 246 ? -24.276 1.069 28.895 1.00 95.06 246 THR A O 1
ATOM 1917 N N . ILE A 1 247 ? -23.916 2.305 30.740 1.00 95.00 247 ILE A N 1
ATOM 1918 C CA . ILE A 1 247 ? -24.423 1.339 31.721 1.00 95.00 247 ILE A CA 1
ATOM 1919 C C . ILE A 1 247 ? -25.926 1.535 31.958 1.00 95.00 247 ILE A C 1
ATOM 1921 O O . ILE A 1 247 ? -26.444 2.640 31.793 1.00 95.00 247 ILE A O 1
ATOM 1925 N N . SER A 1 248 ? -26.632 0.464 32.326 1.00 93.50 248 SER A N 1
ATOM 1926 C CA . SER A 1 248 ? -28.083 0.473 32.582 1.00 93.50 248 SER A CA 1
ATOM 1927 C C . SER A 1 248 ? -28.452 0.915 34.000 1.00 93.50 248 SER A C 1
ATOM 1929 O O . SER A 1 248 ? -29.530 1.466 34.206 1.00 93.50 248 SER A O 1
ATOM 1931 N N . SER A 1 249 ? -27.564 0.694 34.965 1.00 95.56 249 SER A N 1
ATOM 1932 C CA . SER A 1 249 ? -27.727 1.050 36.374 1.00 95.56 249 SER A CA 1
ATOM 1933 C C . SER A 1 249 ? -26.457 1.704 36.905 1.00 95.56 249 SER A C 1
ATOM 1935 O O . SER A 1 249 ? -25.424 1.702 36.236 1.00 95.56 249 SER A O 1
ATOM 1937 N N . ASP A 1 250 ? -26.534 2.272 38.104 1.00 96.38 250 ASP A N 1
ATOM 1938 C CA . ASP A 1 250 ? -25.362 2.827 38.773 1.00 96.38 250 ASP A CA 1
ATOM 1939 C C . ASP A 1 250 ? -24.321 1.731 39.029 1.00 96.38 250 ASP A C 1
ATOM 1941 O O . ASP A 1 250 ? -24.649 0.615 39.433 1.00 96.38 250 ASP A O 1
ATOM 1945 N N . PHE A 1 251 ? -23.063 2.061 38.753 1.00 95.94 251 PHE A N 1
ATOM 1946 C CA . PHE A 1 251 ? -21.909 1.234 39.064 1.00 95.94 251 PHE A CA 1
ATOM 1947 C C . PHE A 1 251 ? -21.345 1.675 40.410 1.00 95.94 251 PHE A C 1
ATOM 1949 O O . PHE A 1 251 ? -21.052 2.859 40.585 1.00 95.94 251 PHE A O 1
ATOM 1956 N N . GLU A 1 252 ? -21.168 0.733 41.330 1.00 96.00 252 GLU A N 1
ATOM 1957 C CA . GLU A 1 252 ? -20.593 0.970 42.652 1.00 96.00 252 GLU A CA 1
ATOM 1958 C C . GLU A 1 252 ? -19.413 0.022 42.881 1.00 96.00 252 GLU A C 1
ATOM 1960 O O . GLU A 1 252 ? -19.505 -1.180 42.632 1.00 96.00 252 GLU A O 1
ATOM 1965 N N . LEU A 1 253 ? -18.290 0.575 43.336 1.00 95.19 253 LEU A N 1
ATOM 1966 C CA . LEU A 1 253 ? -17.057 -0.156 43.597 1.00 95.19 253 LEU A CA 1
ATOM 1967 C C . LEU A 1 253 ? -16.540 0.190 44.996 1.00 95.19 253 LEU A C 1
ATOM 1969 O O . LEU A 1 253 ? -16.115 1.329 45.212 1.00 95.19 253 LEU A O 1
ATOM 1973 N N . PRO A 1 254 ? -16.534 -0.768 45.938 1.00 93.19 254 PRO A N 1
ATOM 1974 C CA . PRO A 1 254 ? -15.822 -0.610 47.197 1.00 93.19 254 PRO A CA 1
ATOM 1975 C C . PRO A 1 254 ? -14.337 -0.353 46.931 1.00 93.19 254 PRO A C 1
ATOM 1977 O O . PRO A 1 254 ? -13.675 -1.126 46.239 1.00 93.19 254 PRO A O 1
ATOM 1980 N N . PHE A 1 255 ? -13.820 0.747 47.466 1.00 90.88 255 PHE A N 1
ATOM 1981 C CA . PHE A 1 255 ? -12.448 1.186 47.272 1.00 90.88 255 PHE A CA 1
ATOM 1982 C C . PHE A 1 255 ? -11.924 1.802 48.567 1.00 90.88 255 PHE A C 1
ATOM 1984 O O . PHE A 1 255 ? -12.287 2.928 48.934 1.00 90.88 255 PHE A O 1
ATOM 1991 N N . GLY A 1 256 ? -11.072 1.053 49.267 1.00 85.94 256 GLY A N 1
ATOM 1992 C CA . GLY A 1 256 ? -10.559 1.506 50.553 1.00 85.94 256 GLY A CA 1
ATOM 1993 C C . GLY A 1 256 ? -11.668 1.637 51.593 1.00 85.94 256 GLY A C 1
ATOM 1994 O O . GLY A 1 256 ? -12.511 0.749 51.721 1.00 85.94 256 GLY A O 1
ATOM 1995 N N . GLY A 1 257 ? -11.708 2.784 52.276 1.00 85.31 257 GLY A N 1
ATOM 1996 C CA . GLY A 1 257 ? -12.799 3.168 53.184 1.00 85.31 257 GLY A CA 1
ATOM 1997 C C . GLY A 1 257 ? -14.010 3.842 52.517 1.00 85.31 257 GLY A C 1
ATOM 1998 O O . GLY A 1 257 ? -14.835 4.437 53.210 1.00 85.31 257 GLY A O 1
ATOM 1999 N N . SER A 1 258 ? -14.113 3.825 51.184 1.00 89.38 258 SER A N 1
ATOM 2000 C CA . SER A 1 258 ? -15.138 4.552 50.419 1.00 89.38 258 SER A CA 1
ATOM 2001 C C . SER A 1 258 ? -15.787 3.689 49.333 1.00 89.38 258 SER A C 1
ATOM 2003 O O . SER A 1 258 ? -15.270 2.633 48.974 1.00 89.38 258 SER A O 1
ATOM 2005 N N . VAL A 1 259 ? -16.924 4.132 48.789 1.00 92.62 259 VAL A N 1
ATOM 2006 C CA . VAL A 1 259 ? -17.554 3.509 47.613 1.00 92.62 259 VAL A CA 1
ATOM 2007 C C . VAL A 1 259 ? -17.484 4.490 46.451 1.00 92.62 259 VAL A C 1
ATOM 2009 O O . VAL A 1 259 ? -18.027 5.593 46.518 1.00 92.62 259 VAL A O 1
ATOM 2012 N N . LEU A 1 260 ? -16.812 4.083 45.379 1.00 94.81 260 LEU A N 1
ATOM 2013 C CA . LEU A 1 260 ? -16.746 4.834 44.132 1.00 94.81 260 LEU A CA 1
ATOM 2014 C C . LEU A 1 260 ? -18.013 4.565 43.329 1.00 94.81 260 LEU A C 1
ATOM 2016 O O . LEU A 1 260 ? -18.335 3.409 43.065 1.00 94.81 260 LEU A O 1
ATOM 2020 N N . ARG A 1 261 ? -18.719 5.621 42.916 1.00 95.31 261 ARG A N 1
ATOM 2021 C CA . ARG A 1 261 ? -19.980 5.506 42.174 1.00 95.31 261 ARG A CA 1
ATOM 2022 C C . ARG A 1 261 ? -19.908 6.203 40.823 1.00 95.31 261 ARG A C 1
ATOM 2024 O O . ARG A 1 261 ? -19.517 7.365 40.741 1.00 95.31 261 ARG A O 1
ATOM 2031 N N . VAL A 1 262 ? -20.359 5.518 39.774 1.00 95.06 262 VAL A N 1
ATOM 2032 C CA . VAL A 1 262 ? -20.526 6.078 38.426 1.00 95.06 262 VAL A CA 1
ATOM 2033 C C . VAL A 1 262 ? -21.967 5.867 37.979 1.00 95.06 262 VAL A C 1
ATOM 2035 O O . VAL A 1 262 ? -22.460 4.743 37.967 1.00 95.06 262 VAL A O 1
ATOM 2038 N N . ARG A 1 263 ? -22.655 6.942 37.584 1.00 96.06 263 ARG A N 1
ATOM 2039 C CA . ARG A 1 263 ? -24.048 6.865 37.116 1.00 96.06 263 ARG A CA 1
ATOM 2040 C C . ARG A 1 263 ? -24.113 6.730 35.591 1.00 96.06 263 ARG A C 1
ATOM 2042 O O . ARG A 1 263 ? -23.245 7.278 34.903 1.00 96.06 263 ARG A O 1
ATOM 2049 N N . PRO A 1 264 ? -25.186 6.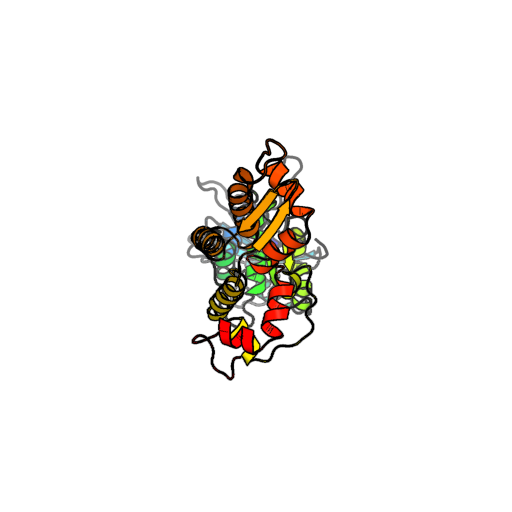150 35.023 1.00 96.94 264 PRO A N 1
ATOM 2050 C CA . PRO A 1 264 ? -25.400 6.078 33.576 1.00 96.94 264 PRO A CA 1
ATOM 2051 C C . PRO A 1 264 ? -25.232 7.411 32.839 1.00 96.94 264 PRO A C 1
ATOM 2053 O O . PRO A 1 264 ? -24.670 7.457 31.745 1.00 96.94 264 PRO A O 1
ATOM 2056 N N . LYS A 1 265 ? -25.684 8.521 33.438 1.00 96.56 265 LYS A N 1
ATOM 2057 C CA . LYS A 1 265 ? -25.555 9.863 32.843 1.00 96.56 265 LYS A CA 1
ATOM 2058 C C . LYS A 1 265 ? -24.106 10.341 32.747 1.00 96.56 265 LYS A C 1
ATOM 2060 O O . LYS A 1 265 ? -23.751 11.040 31.800 1.00 96.56 265 LYS A O 1
ATOM 2065 N N . ASP A 1 266 ? -23.280 9.945 33.710 1.00 95.19 266 ASP A N 1
ATOM 2066 C CA . ASP A 1 266 ? -21.882 10.339 33.785 1.00 95.19 266 ASP A CA 1
ATOM 2067 C C . ASP A 1 266 ? -21.072 9.578 32.722 1.00 95.19 266 ASP A C 1
ATOM 2069 O O . ASP A 1 266 ? -20.337 10.201 31.953 1.00 95.19 266 ASP A O 1
ATOM 2073 N N . VAL A 1 267 ? -21.316 8.267 32.579 1.00 96.06 267 VAL A N 1
ATOM 2074 C CA . VAL A 1 267 ? -20.766 7.447 31.481 1.00 96.06 267 VAL A CA 1
ATOM 2075 C C . VAL A 1 267 ? -21.216 7.976 30.124 1.00 96.06 267 VAL A C 1
ATOM 2077 O O . VAL A 1 267 ? -20.395 8.167 29.228 1.00 96.06 267 VAL A O 1
ATOM 2080 N N . LEU A 1 268 ? -22.511 8.264 29.963 1.00 95.88 268 LEU A N 1
ATOM 2081 C CA . LEU A 1 268 ? -23.054 8.770 28.704 1.00 95.88 268 LEU A CA 1
ATOM 2082 C C . LEU A 1 268 ? -22.386 10.083 28.281 1.00 95.88 268 LEU A C 1
ATOM 2084 O O . LEU A 1 268 ? -22.123 10.273 27.093 1.00 95.88 268 LEU A O 1
ATOM 2088 N N . ARG A 1 269 ? -22.093 10.976 29.234 1.00 95.94 269 ARG A N 1
ATOM 2089 C CA . ARG A 1 269 ? -21.351 12.214 28.973 1.00 95.94 269 ARG A CA 1
ATOM 2090 C C . ARG A 1 269 ? -19.944 11.912 28.459 1.00 95.94 269 ARG A C 1
ATOM 2092 O O . ARG A 1 269 ? -19.594 12.409 27.394 1.00 95.94 269 ARG A O 1
ATOM 2099 N N . VAL A 1 270 ? -19.185 11.063 29.154 1.00 95.44 270 VAL A N 1
ATOM 2100 C CA . VAL A 1 270 ? -17.819 10.676 28.748 1.00 95.44 270 VAL A CA 1
ATOM 2101 C C . VAL A 1 270 ? -17.814 10.047 27.349 1.00 95.44 270 VAL A C 1
ATOM 2103 O O . VAL A 1 270 ? -17.042 10.446 26.480 1.00 95.44 270 VAL A O 1
ATOM 2106 N N . VAL A 1 271 ? -18.732 9.113 27.079 1.00 94.94 271 VAL A N 1
ATOM 2107 C CA . VAL A 1 271 ? -18.862 8.450 25.770 1.00 94.94 271 VAL A CA 1
ATOM 2108 C C . VAL A 1 271 ? -19.201 9.453 24.663 1.00 94.94 271 VAL A C 1
ATOM 2110 O O . VAL A 1 271 ? -18.627 9.388 23.575 1.00 94.94 271 VAL A O 1
ATOM 2113 N N . ARG A 1 272 ? -20.115 10.401 24.915 1.00 94.44 272 ARG A N 1
ATOM 2114 C CA . ARG A 1 272 ? -20.476 11.448 23.943 1.00 94.44 272 ARG A CA 1
ATOM 2115 C C . ARG A 1 272 ? -19.312 12.387 23.650 1.00 94.44 272 ARG A C 1
ATOM 2117 O O . ARG A 1 272 ? -19.094 12.701 22.483 1.00 94.44 272 ARG A O 1
ATOM 2124 N N . GLU A 1 273 ? -18.567 12.811 24.664 1.00 93.88 273 GLU A N 1
ATOM 2125 C CA . GLU A 1 273 ? -17.397 13.672 24.464 1.00 93.88 273 GLU A CA 1
ATOM 2126 C C . GLU A 1 273 ? -16.272 12.938 23.726 1.00 93.88 273 GLU A C 1
ATOM 2128 O O . GLU A 1 273 ? -15.680 13.486 22.796 1.00 93.88 273 GLU A O 1
ATOM 2133 N N . ALA A 1 274 ? -16.037 11.662 24.039 1.00 94.19 274 ALA A N 1
ATOM 2134 C CA . ALA A 1 274 ? -15.072 10.841 23.314 1.00 94.19 274 ALA A CA 1
ATOM 2135 C C . ALA A 1 274 ? -15.431 10.687 21.827 1.00 94.19 274 ALA A C 1
ATOM 2137 O O . ALA A 1 274 ? -14.549 10.794 20.977 1.00 94.19 274 ALA A O 1
ATOM 2138 N N . ARG A 1 275 ? -16.716 10.510 21.492 1.00 91.56 275 ARG A N 1
ATOM 2139 C CA . ARG A 1 275 ? -17.200 10.394 20.101 1.00 91.56 275 ARG A CA 1
ATOM 2140 C C . ARG A 1 275 ? -16.968 11.637 19.243 1.00 91.56 275 ARG A C 1
ATOM 2142 O O . ARG A 1 275 ? -16.899 11.511 18.026 1.00 91.56 275 ARG A O 1
ATOM 2149 N N . LYS A 1 276 ? -16.852 12.822 19.848 1.00 92.19 276 LYS A N 1
ATOM 2150 C CA . LYS A 1 276 ? -16.585 14.077 19.121 1.00 92.19 276 LYS A CA 1
ATOM 2151 C C . LYS A 1 276 ? -15.123 14.216 18.686 1.00 92.19 276 LYS A C 1
ATOM 2153 O O . LYS A 1 276 ? -14.801 15.090 17.887 1.00 92.19 276 LYS A O 1
ATOM 2158 N N . ARG A 1 277 ? -14.219 13.392 19.225 1.00 92.19 277 ARG A N 1
ATOM 2159 C CA . ARG A 1 277 ? -12.778 13.472 18.957 1.00 92.19 277 ARG A CA 1
ATOM 2160 C C . ARG A 1 277 ? -12.406 12.709 17.686 1.00 92.19 277 ARG A C 1
ATOM 2162 O O . ARG A 1 277 ? -12.929 11.636 17.412 1.00 92.19 277 ARG A O 1
ATOM 2169 N N . THR A 1 278 ? -11.406 13.206 16.965 1.00 90.38 278 THR A N 1
ATOM 2170 C CA . THR A 1 278 ? -10.923 12.661 15.681 1.00 90.38 278 THR A CA 1
ATOM 2171 C C . THR A 1 278 ? -9.840 11.579 15.831 1.00 90.38 278 THR A C 1
ATOM 2173 O O . THR A 1 278 ? -8.930 11.481 15.010 1.00 90.38 278 THR A O 1
ATOM 2176 N N . LYS A 1 279 ? -9.905 10.760 16.890 1.00 92.81 279 LYS A N 1
ATOM 2177 C CA . LYS A 1 279 ? -8.927 9.685 17.170 1.00 92.81 279 LYS A CA 1
ATOM 2178 C C . LYS A 1 279 ? -9.499 8.294 16.889 1.00 92.81 279 LYS A C 1
ATOM 2180 O O . LYS A 1 279 ? -10.708 8.126 16.740 1.00 92.81 279 LYS A O 1
ATOM 2185 N N . ARG A 1 280 ? -8.633 7.275 16.839 1.00 94.00 280 ARG A N 1
ATOM 2186 C CA . ARG A 1 280 ? -9.054 5.876 16.627 1.00 94.00 280 ARG A CA 1
ATOM 2187 C C . ARG A 1 280 ? -9.792 5.331 17.855 1.00 94.00 280 ARG A C 1
ATOM 2189 O O . ARG A 1 280 ? -9.519 5.736 18.981 1.00 94.00 280 ARG A O 1
ATOM 2196 N N . HIS A 1 281 ? -10.673 4.347 17.661 1.00 94.81 281 HIS A N 1
ATOM 2197 C CA . HIS A 1 281 ? -11.486 3.767 18.740 1.00 94.81 281 HIS A CA 1
ATOM 2198 C C . HIS A 1 281 ? -10.661 3.287 19.952 1.00 94.81 281 HIS A C 1
ATOM 2200 O O . HIS A 1 281 ? -10.961 3.671 21.082 1.00 94.81 281 HIS A O 1
ATOM 2206 N N . ASN A 1 282 ? -9.585 2.521 19.729 1.00 94.94 282 ASN A N 1
ATOM 2207 C CA . ASN A 1 282 ? -8.734 2.009 20.815 1.00 94.94 282 ASN A CA 1
ATOM 2208 C C . ASN A 1 282 ? -7.880 3.111 21.473 1.00 94.94 282 ASN A C 1
ATOM 2210 O O . ASN A 1 282 ? -7.535 3.016 22.649 1.00 94.94 282 ASN A O 1
ATOM 2214 N N . GLU A 1 283 ? -7.558 4.190 20.754 1.00 93.62 283 GLU A N 1
ATOM 2215 C CA . GLU A 1 283 ? -6.903 5.363 21.350 1.00 93.62 283 GLU A CA 1
ATOM 2216 C C . GLU A 1 283 ? -7.874 6.112 22.268 1.00 93.62 283 GLU A C 1
ATOM 2218 O O . GLU A 1 283 ? -7.499 6.541 23.360 1.00 93.62 283 GLU A O 1
ATOM 2223 N N . LEU A 1 284 ? -9.139 6.222 21.852 1.00 95.06 284 LEU A N 1
ATOM 2224 C CA . LEU A 1 284 ? -10.209 6.806 22.655 1.00 95.06 284 LEU A CA 1
ATOM 2225 C C . LEU A 1 284 ? -10.565 5.952 23.871 1.00 95.06 284 LEU A C 1
ATOM 2227 O O . LEU A 1 284 ? -10.892 6.530 24.899 1.00 95.06 284 LEU A O 1
ATOM 2231 N N . CYS A 1 285 ? -10.406 4.626 23.814 1.00 94.25 285 CYS A N 1
ATOM 2232 C CA . CYS A 1 285 ? -10.559 3.749 24.980 1.00 94.25 285 CYS A CA 1
ATOM 2233 C C . CYS A 1 285 ? -9.700 4.229 26.162 1.00 94.25 285 CYS A C 1
ATOM 2235 O O . CYS A 1 285 ? -10.191 4.352 27.283 1.00 94.25 285 CYS A O 1
ATOM 2237 N N . ARG A 1 286 ? -8.431 4.587 25.904 1.00 90.62 286 ARG A N 1
ATOM 2238 C CA . ARG A 1 286 ? -7.522 5.120 26.936 1.00 90.62 286 ARG A CA 1
ATOM 2239 C C . ARG A 1 286 ? -7.967 6.489 27.456 1.00 90.62 286 ARG A C 1
ATOM 2241 O O . ARG A 1 286 ? -7.743 6.807 28.622 1.00 90.62 286 ARG A O 1
ATOM 2248 N N . ALA A 1 287 ? -8.564 7.309 26.593 1.00 92.75 287 ALA A N 1
ATOM 2249 C CA . ALA A 1 287 ? -9.060 8.631 26.962 1.00 92.75 287 ALA A CA 1
ATOM 2250 C C . ALA A 1 287 ? -10.332 8.543 27.823 1.00 92.75 287 ALA A C 1
ATOM 2252 O O . ALA A 1 287 ? -10.407 9.206 28.852 1.00 92.75 287 ALA A O 1
ATOM 2253 N N . VAL A 1 288 ? -11.279 7.680 27.441 1.00 95.88 288 VAL A N 1
ATOM 2254 C CA . VAL A 1 288 ? -12.509 7.378 28.195 1.00 95.88 288 VAL A CA 1
ATOM 2255 C C . VAL A 1 288 ? -12.170 6.857 29.585 1.00 95.88 288 VAL A C 1
ATOM 2257 O O . VAL A 1 288 ? -12.704 7.349 30.575 1.00 95.88 288 VAL A O 1
ATOM 2260 N N . GLU A 1 289 ? -11.229 5.916 29.672 1.00 95.94 289 GLU A N 1
ATOM 2261 C CA . GLU A 1 289 ? -10.743 5.415 30.955 1.00 95.94 289 GLU A CA 1
ATOM 2262 C C . GLU A 1 289 ? -10.144 6.541 31.806 1.00 95.94 289 GLU A C 1
ATOM 2264 O O . GLU A 1 289 ? -10.453 6.657 32.986 1.00 95.94 289 GLU A O 1
ATOM 2269 N N . GLY A 1 290 ? -9.313 7.410 31.219 1.00 94.88 290 GLY A N 1
ATOM 2270 C CA . GLY A 1 290 ? -8.747 8.558 31.928 1.00 94.88 290 GLY A CA 1
ATOM 2271 C C . GLY A 1 290 ? -9.793 9.529 32.470 1.00 94.88 290 GLY A C 1
ATOM 2272 O O . GLY A 1 290 ? -9.660 9.985 33.601 1.00 94.88 290 GLY A O 1
ATOM 2273 N N . GLU A 1 291 ? -10.840 9.817 31.703 1.00 95.31 291 GLU A N 1
ATOM 2274 C CA . GLU A 1 291 ? -11.933 10.683 32.155 1.00 95.31 291 GLU A CA 1
ATOM 2275 C C . GLU A 1 291 ? -12.744 10.057 33.288 1.00 95.31 291 GLU A C 1
ATOM 2277 O O . GLU A 1 291 ? -13.076 10.747 34.250 1.00 95.31 291 GLU A O 1
ATOM 2282 N N . LEU A 1 292 ? -13.019 8.752 33.217 1.00 95.62 292 LEU A N 1
ATOM 2283 C CA . LEU A 1 292 ? -13.704 8.044 34.298 1.00 95.62 292 LEU A CA 1
ATOM 2284 C C . LEU A 1 292 ? -12.867 7.982 35.568 1.00 95.62 292 LEU A C 1
ATOM 2286 O O . LEU A 1 292 ? -13.383 8.265 36.643 1.00 95.62 292 LEU A O 1
ATOM 2290 N N . VAL A 1 293 ? -11.574 7.673 35.453 1.00 95.69 293 VAL A N 1
ATOM 2291 C CA . VAL A 1 293 ? -10.663 7.691 36.603 1.00 95.69 293 VAL A CA 1
ATOM 2292 C C . VAL A 1 293 ? -10.630 9.090 37.218 1.00 95.69 293 VAL A C 1
ATOM 2294 O O . VAL A 1 293 ? -10.841 9.218 38.416 1.00 95.69 293 VAL A O 1
ATOM 2297 N N . SER A 1 294 ? -10.460 10.141 36.409 1.00 94.75 294 SER A N 1
ATOM 2298 C CA . SER A 1 294 ? -10.469 11.534 36.881 1.00 94.75 294 SER A CA 1
ATOM 2299 C C . SER A 1 294 ? -11.765 11.897 37.616 1.00 94.75 294 SER A C 1
ATOM 2301 O O . SER A 1 294 ? -11.737 12.575 38.638 1.00 94.75 294 SER A O 1
ATOM 2303 N N . MET A 1 295 ? -12.909 11.390 37.146 1.00 93.44 295 MET A N 1
ATOM 2304 C CA . MET A 1 295 ? -14.198 11.588 37.810 1.00 93.44 295 MET A CA 1
ATOM 2305 C C . MET A 1 295 ? -14.305 10.863 39.158 1.00 93.44 295 MET A C 1
ATOM 2307 O O . MET A 1 295 ? -14.992 11.348 40.054 1.00 93.44 295 MET A O 1
ATOM 2311 N N . LEU A 1 296 ? -13.646 9.713 39.300 1.00 93.38 296 LEU A N 1
ATOM 2312 C CA . LEU A 1 296 ? -13.662 8.904 40.519 1.00 93.38 296 LEU A CA 1
ATOM 2313 C C . LEU A 1 296 ? -12.639 9.366 41.563 1.00 93.38 296 LEU A C 1
ATOM 2315 O O . LEU A 1 296 ? -12.878 9.190 42.757 1.00 93.38 296 LEU A O 1
ATOM 2319 N N . MET A 1 297 ? -11.537 9.986 41.134 1.00 92.38 297 MET A N 1
ATOM 2320 C CA . MET A 1 297 ? -10.445 10.434 42.006 1.00 92.38 297 MET A CA 1
ATOM 2321 C C . MET A 1 297 ? -10.892 11.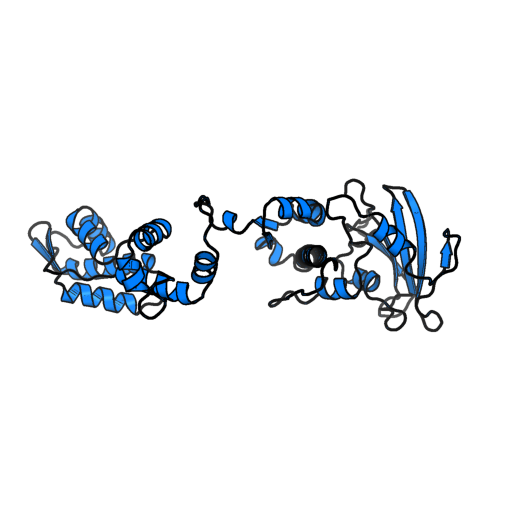273 43.215 1.00 92.38 297 MET A C 1
ATOM 2323 O O . MET A 1 297 ? -10.437 10.966 44.313 1.00 92.38 297 MET A O 1
ATOM 2327 N N . PRO A 1 298 ? -11.820 12.248 43.098 1.00 90.38 298 PRO A N 1
ATOM 2328 C CA . PRO A 1 298 ? -12.288 13.021 44.253 1.00 90.38 298 PRO A CA 1
ATOM 2329 C C . PRO A 1 298 ? -12.954 12.192 45.362 1.00 90.38 298 PRO A C 1
ATOM 2331 O O . PRO A 1 298 ? -13.105 12.675 46.479 1.00 90.38 298 PRO A O 1
ATOM 2334 N N . SER A 1 299 ? -13.395 10.965 45.064 1.00 89.88 299 SER A N 1
ATOM 2335 C CA . SER A 1 299 ? -14.012 10.055 46.040 1.00 89.88 299 SER A CA 1
ATOM 2336 C C . SER A 1 299 ? -13.025 9.051 46.647 1.00 89.88 299 SER A C 1
ATOM 2338 O O . SER A 1 299 ? -13.400 8.339 47.573 1.00 89.88 299 SER A O 1
ATOM 2340 N N . MET A 1 300 ? -11.774 9.002 46.174 1.00 89.94 300 MET A N 1
ATOM 2341 C CA . MET A 1 300 ? -10.723 8.121 46.694 1.00 89.94 300 MET A CA 1
ATOM 2342 C C . MET A 1 300 ? -10.085 8.766 47.936 1.00 89.94 300 MET A C 1
ATOM 2344 O O . MET A 1 300 ? -9.280 9.682 47.814 1.00 89.94 300 MET A O 1
ATOM 2348 N N . ARG A 1 301 ? -10.469 8.317 49.140 1.00 80.31 301 ARG A N 1
ATOM 2349 C CA . ARG A 1 301 ? -10.088 8.967 50.416 1.00 80.31 301 ARG A CA 1
ATOM 2350 C C . ARG A 1 301 ? -8.772 8.493 51.031 1.00 80.31 301 ARG A C 1
ATOM 2352 O O . ARG A 1 301 ? -8.274 9.143 51.943 1.00 80.31 301 ARG A O 1
ATOM 2359 N N . ASP A 1 302 ? -8.237 7.371 50.565 1.00 70.50 302 ASP A N 1
ATOM 2360 C CA . ASP A 1 302 ? -7.137 6.696 51.254 1.00 70.50 302 ASP A CA 1
ATOM 2361 C C . ASP A 1 302 ? -5.782 7.408 51.073 1.00 70.50 302 ASP A C 1
ATOM 2363 O O . ASP A 1 302 ? -4.965 7.366 51.990 1.00 70.50 302 ASP A O 1
ATOM 2367 N N . GLN A 1 303 ? -5.524 8.037 49.911 1.00 71.00 303 GLN A N 1
ATOM 2368 C CA . GLN A 1 303 ? -4.245 8.681 49.549 1.00 71.00 303 GLN A CA 1
ATOM 2369 C C . GLN A 1 303 ? -4.418 9.728 48.428 1.00 71.00 303 GLN A C 1
ATOM 2371 O O . GLN A 1 303 ? -5.366 9.655 47.645 1.00 71.00 303 GLN A O 1
ATOM 2376 N N . GLU A 1 304 ? -3.460 10.656 48.285 1.00 80.50 304 GLU A N 1
ATOM 2377 C CA . GLU A 1 304 ? -3.340 11.488 47.078 1.00 80.50 304 GLU A CA 1
ATOM 2378 C C . GLU A 1 304 ? -2.849 10.642 45.898 1.00 80.50 304 GLU A C 1
ATOM 2380 O O . GLU A 1 304 ? -1.687 10.238 45.815 1.00 80.50 304 GLU A O 1
ATOM 2385 N N . TYR A 1 305 ? -3.749 10.371 44.955 1.00 86.31 305 TYR A N 1
ATOM 2386 C CA . TYR A 1 305 ? -3.407 9.677 43.721 1.00 86.31 305 TYR A CA 1
ATOM 2387 C C . TYR A 1 305 ? -3.098 10.663 42.593 1.00 86.31 305 TYR A C 1
ATOM 2389 O O . TYR A 1 305 ? -3.774 11.671 42.406 1.00 86.31 305 TYR A O 1
ATOM 2397 N N . THR A 1 306 ? -2.128 10.310 41.754 1.00 92.56 306 THR A N 1
ATOM 2398 C CA . THR A 1 306 ? -2.024 10.867 40.400 1.00 92.56 306 THR A CA 1
ATOM 2399 C C . THR A 1 306 ? -2.984 10.114 39.476 1.00 92.56 306 THR A C 1
ATOM 2401 O O . THR A 1 306 ? -3.382 8.986 39.770 1.00 92.56 306 THR A O 1
ATOM 2404 N N . LEU A 1 307 ? -3.307 10.669 38.303 1.00 92.19 307 LEU A N 1
ATOM 2405 C CA . LEU A 1 307 ? -4.151 9.969 37.322 1.00 92.19 307 LEU A CA 1
ATOM 2406 C C . LEU A 1 307 ? -3.577 8.594 36.928 1.00 92.19 307 LEU A C 1
ATOM 2408 O O . LEU A 1 307 ? -4.324 7.639 36.719 1.00 92.19 307 LEU A O 1
ATOM 2412 N N . ALA A 1 308 ? -2.249 8.489 36.823 1.00 93.50 308 ALA A N 1
ATOM 2413 C CA . ALA A 1 308 ? -1.575 7.246 36.464 1.00 93.50 308 ALA A CA 1
ATOM 2414 C C . ALA A 1 308 ? -1.684 6.193 37.577 1.00 93.50 308 ALA A C 1
ATOM 2416 O O . ALA A 1 308 ? -2.014 5.041 37.287 1.00 93.50 308 ALA A O 1
ATOM 2417 N N . THR A 1 309 ? -1.466 6.587 38.837 1.00 93.94 309 THR A N 1
ATOM 2418 C CA . THR A 1 309 ? -1.533 5.664 39.980 1.00 93.94 309 THR A CA 1
ATOM 2419 C C . THR A 1 309 ? -2.970 5.266 40.313 1.00 93.94 309 THR A C 1
ATOM 2421 O O . THR A 1 309 ? -3.223 4.083 40.532 1.00 93.94 309 THR A O 1
ATOM 2424 N N . ALA A 1 310 ? -3.932 6.194 40.232 1.00 93.94 310 ALA A N 1
ATOM 2425 C CA . ALA A 1 310 ? -5.358 5.882 40.367 1.00 93.94 310 ALA A CA 1
ATOM 2426 C C . ALA A 1 310 ? -5.819 4.881 39.298 1.00 93.94 310 ALA A C 1
ATOM 2428 O O . ALA A 1 310 ? -6.484 3.895 39.611 1.00 93.94 310 ALA A O 1
ATOM 2429 N N . ARG A 1 311 ? -5.420 5.092 38.034 1.00 95.12 311 ARG A N 1
ATOM 2430 C CA . ARG A 1 311 ? -5.748 4.170 36.938 1.00 95.12 311 ARG A CA 1
ATOM 2431 C C . ARG A 1 311 ? -5.159 2.782 37.173 1.00 95.12 311 ARG A C 1
ATOM 2433 O O . ARG A 1 311 ? -5.867 1.796 36.998 1.00 95.12 311 ARG A O 1
ATOM 2440 N N . ALA A 1 312 ? -3.880 2.700 37.540 1.00 94.81 312 ALA A N 1
ATOM 2441 C CA . ALA A 1 312 ? -3.225 1.422 37.809 1.00 94.81 312 ALA A CA 1
ATOM 2442 C C . ALA A 1 312 ? -3.950 0.657 38.925 1.00 94.81 312 ALA A C 1
ATOM 2444 O O . ALA A 1 312 ? -4.304 -0.503 38.733 1.00 94.81 312 ALA A O 1
ATOM 2445 N N . ARG A 1 313 ? -4.274 1.345 40.025 1.00 94.12 313 ARG A N 1
ATOM 2446 C CA . ARG A 1 313 ? -4.978 0.759 41.166 1.00 94.12 313 ARG A CA 1
ATOM 2447 C C . ARG A 1 313 ? -6.400 0.310 40.819 1.00 94.12 313 ARG A C 1
ATOM 2449 O O . ARG A 1 313 ? -6.802 -0.779 41.204 1.00 94.12 313 ARG A O 1
ATOM 2456 N N . LEU A 1 314 ? -7.160 1.101 40.058 1.00 94.81 314 LEU A N 1
ATOM 2457 C CA . LEU A 1 314 ? -8.516 0.724 39.636 1.00 94.81 314 LEU A CA 1
ATOM 2458 C C . LEU A 1 314 ? -8.532 -0.493 38.701 1.00 94.81 314 LEU A C 1
ATOM 2460 O O . LEU A 1 314 ? -9.455 -1.298 38.772 1.00 94.81 314 LEU A O 1
ATOM 2464 N N . ARG A 1 315 ? -7.504 -0.682 37.865 1.00 95.69 315 ARG A N 1
ATOM 2465 C CA . ARG A 1 315 ? -7.391 -1.859 36.983 1.00 95.69 315 ARG A CA 1
ATOM 2466 C C . ARG A 1 315 ? -7.209 -3.182 37.725 1.00 95.69 315 ARG A C 1
ATOM 2468 O O . ARG A 1 315 ? -7.479 -4.226 37.133 1.00 95.69 315 ARG A O 1
ATOM 2475 N N . GLU A 1 316 ? -6.784 -3.161 38.985 1.00 95.69 316 GLU A N 1
ATOM 2476 C CA . GLU A 1 316 ? -6.690 -4.371 39.812 1.00 95.69 316 GLU A CA 1
ATOM 2477 C C . GLU A 1 316 ? -8.080 -4.951 40.122 1.00 95.69 316 GLU A C 1
ATOM 2479 O O . GLU A 1 316 ? -8.235 -6.166 40.244 1.00 95.69 316 GLU A O 1
ATOM 2484 N N . PHE A 1 317 ? -9.118 -4.108 40.147 1.00 96.56 317 PHE A N 1
ATOM 2485 C CA . PHE A 1 317 ? -10.495 -4.527 40.391 1.00 96.56 317 PHE A CA 1
ATOM 2486 C C . PHE A 1 317 ? -11.129 -5.098 39.118 1.00 96.56 317 PHE A C 1
ATOM 2488 O O . PHE A 1 317 ? -11.205 -4.445 38.073 1.00 96.56 317 PHE A O 1
ATOM 2495 N N . GLU A 1 318 ? -11.633 -6.329 39.203 1.00 96.62 318 GLU A N 1
ATOM 2496 C CA . GLU A 1 318 ? -12.336 -6.987 38.098 1.00 96.62 318 GLU A CA 1
ATOM 2497 C C . GLU A 1 318 ? -13.592 -6.216 37.679 1.00 96.62 318 GLU A C 1
ATOM 2499 O O . GLU A 1 318 ? -13.839 -6.043 36.487 1.00 96.62 318 GLU A O 1
ATOM 2504 N N . GLN A 1 319 ? -14.326 -5.657 38.642 1.00 96.31 319 GLN A N 1
ATOM 2505 C CA . GLN A 1 319 ? -15.538 -4.879 38.390 1.00 96.31 319 GLN A CA 1
ATOM 2506 C C . GLN A 1 319 ? -15.244 -3.635 37.540 1.00 96.31 319 GLN A C 1
ATOM 2508 O O . GLN A 1 319 ? -16.005 -3.315 36.629 1.00 96.31 319 GLN A O 1
ATOM 2513 N N . PHE A 1 320 ? -14.121 -2.949 37.788 1.00 96.25 320 PHE A N 1
ATOM 2514 C CA . PHE A 1 320 ? -13.718 -1.790 36.988 1.00 96.25 320 PHE A CA 1
ATOM 2515 C C . PHE A 1 320 ? -13.299 -2.201 35.571 1.00 96.25 320 PHE A C 1
ATOM 2517 O O . PHE A 1 320 ? -13.687 -1.556 34.595 1.00 96.25 320 PHE A O 1
ATOM 2524 N N . ARG A 1 321 ? -12.558 -3.309 35.428 1.00 96.06 321 ARG A N 1
ATOM 2525 C CA . ARG A 1 321 ? -12.217 -3.867 34.108 1.00 96.06 321 ARG A CA 1
ATOM 2526 C C . ARG A 1 321 ? -13.471 -4.268 33.324 1.00 96.06 321 ARG A C 1
ATOM 2528 O O . ARG A 1 321 ? -13.564 -3.953 32.139 1.00 96.06 321 ARG A O 1
ATOM 2535 N N . ALA A 1 322 ? -14.453 -4.882 33.983 1.00 95.69 322 ALA A N 1
ATOM 2536 C CA . ALA A 1 322 ? -15.739 -5.244 33.392 1.00 95.69 322 ALA A CA 1
ATOM 2537 C C . ALA A 1 322 ? -16.563 -4.010 32.988 1.00 95.69 322 ALA A C 1
ATOM 2539 O O . ALA A 1 322 ? -17.142 -3.992 31.899 1.00 95.69 322 ALA A O 1
ATOM 2540 N N . LEU A 1 323 ? -16.565 -2.948 33.805 1.00 95.81 323 LEU A N 1
ATOM 2541 C CA . LEU A 1 323 ? -17.170 -1.663 33.446 1.00 95.81 323 LEU A CA 1
ATOM 2542 C C . LEU A 1 323 ? -16.542 -1.119 32.160 1.00 95.81 323 LEU A C 1
ATOM 2544 O O . LEU A 1 323 ? -17.265 -0.818 31.212 1.00 95.81 323 LEU A O 1
ATOM 2548 N N . MET A 1 324 ? -15.209 -1.042 32.106 1.00 95.94 324 MET A N 1
ATOM 2549 C CA . MET A 1 324 ? -14.490 -0.550 30.929 1.00 95.94 324 MET A CA 1
ATOM 2550 C C . MET A 1 324 ? -14.785 -1.389 29.682 1.00 95.94 324 MET A C 1
ATOM 2552 O O . MET A 1 324 ? -15.088 -0.828 28.630 1.00 95.94 324 MET A O 1
ATOM 2556 N N . PHE A 1 325 ? -14.779 -2.719 29.806 1.00 95.06 325 PHE A N 1
ATOM 2557 C CA . PHE A 1 325 ? -15.137 -3.628 28.716 1.00 95.06 325 PHE A CA 1
ATOM 2558 C C . PHE A 1 325 ? -16.586 -3.438 28.239 1.00 95.06 325 PHE A C 1
ATOM 2560 O O . PHE A 1 325 ? -16.868 -3.532 27.048 1.00 95.06 325 PHE A O 1
ATOM 2567 N N . THR A 1 326 ? -17.506 -3.121 29.152 1.00 94.69 326 THR A N 1
ATOM 2568 C CA . THR A 1 326 ? -18.925 -2.913 28.831 1.00 94.69 326 THR A CA 1
ATOM 2569 C C . THR A 1 326 ? -19.157 -1.620 28.054 1.00 94.69 326 THR A C 1
ATOM 2571 O O . THR A 1 326 ? -19.932 -1.603 27.096 1.00 94.69 326 THR A O 1
ATOM 2574 N N . ILE A 1 327 ? -18.514 -0.527 28.469 1.00 96.00 327 ILE A N 1
ATOM 2575 C CA . ILE A 1 327 ? -18.784 0.811 27.926 1.00 96.00 327 ILE A CA 1
ATOM 2576 C C . ILE A 1 327 ? -17.935 1.132 26.693 1.00 96.00 327 ILE A C 1
ATOM 2578 O O . ILE A 1 327 ? -18.388 1.854 25.803 1.00 96.00 327 ILE A O 1
ATOM 2582 N N . TRP A 1 328 ? -16.695 0.638 26.648 1.00 96.31 328 TRP A N 1
ATOM 2583 C CA . TRP A 1 328 ? -15.730 0.945 25.597 1.00 96.31 328 TRP A CA 1
ATOM 2584 C C . TRP A 1 328 ? -14.630 -0.132 25.543 1.00 96.31 328 TRP A C 1
ATOM 2586 O O . TRP A 1 328 ? -13.511 0.101 26.004 1.00 96.31 328 TRP A O 1
ATOM 2596 N N . PRO A 1 329 ? -14.926 -1.325 25.002 1.00 95.25 329 PRO A N 1
ATOM 2597 C CA . PRO A 1 329 ? -13.944 -2.398 24.901 1.00 95.25 329 PRO A CA 1
ATOM 2598 C C . PRO A 1 329 ? -12.808 -2.018 23.945 1.00 95.25 329 PRO A C 1
ATOM 2600 O O . PRO A 1 329 ? -13.018 -1.333 22.947 1.00 95.25 329 PRO A O 1
ATOM 2603 N N . SER A 1 330 ? -11.596 -2.504 24.213 1.00 94.44 330 SER A N 1
ATOM 2604 C CA . SER A 1 330 ? -10.542 -2.519 23.194 1.00 94.44 330 SER A CA 1
ATOM 2605 C C . SER A 1 330 ? -10.885 -3.590 22.164 1.00 94.44 330 SER A C 1
ATOM 2607 O O . SER A 1 330 ? -11.175 -4.719 22.545 1.00 94.44 330 SER A O 1
ATOM 2609 N N . LEU A 1 331 ? -10.843 -3.250 20.876 1.00 94.06 331 LEU A N 1
ATOM 2610 C CA . LEU A 1 331 ? -11.259 -4.158 19.806 1.00 94.06 331 LEU A CA 1
ATOM 2611 C C . LEU A 1 331 ? -10.066 -4.612 18.967 1.00 94.06 331 LEU A C 1
ATOM 2613 O O . LEU A 1 331 ? -9.301 -3.769 18.480 1.00 94.06 331 LEU A O 1
ATOM 2617 N N . ALA A 1 332 ? -9.954 -5.919 18.730 1.00 92.81 332 ALA A N 1
ATOM 2618 C CA . ALA A 1 332 ? -9.182 -6.448 17.612 1.00 92.81 332 ALA A CA 1
ATOM 2619 C C . ALA A 1 332 ? -10.060 -6.502 16.342 1.00 92.81 332 ALA A C 1
ATOM 2621 O O . ALA A 1 332 ? -11.246 -6.840 16.427 1.00 92.81 332 ALA A O 1
ATOM 2622 N N . PRO A 1 333 ? -9.523 -6.194 15.144 1.00 92.31 333 PRO A N 1
ATOM 2623 C CA . PRO A 1 333 ? -10.290 -6.271 13.898 1.00 92.31 333 PRO A CA 1
ATOM 2624 C C . PRO A 1 333 ? -10.929 -7.645 13.659 1.00 92.31 333 PRO A C 1
ATOM 2626 O O . PRO A 1 333 ? -12.069 -7.726 13.210 1.00 92.31 333 PRO A O 1
ATOM 2629 N N . GLN A 1 334 ? -10.210 -8.720 13.981 1.00 90.19 334 GLN A N 1
ATOM 2630 C CA . GLN A 1 334 ? -10.649 -10.099 13.781 1.00 90.19 334 GLN A CA 1
ATOM 2631 C C . GLN A 1 334 ? -11.846 -10.443 14.676 1.00 90.19 334 GLN A C 1
ATOM 2633 O O . GLN A 1 334 ? -12.813 -11.021 14.191 1.00 90.19 334 GLN A O 1
ATOM 2638 N N . GLU A 1 335 ? -11.811 -10.037 15.947 1.00 91.19 335 GLU A N 1
ATOM 2639 C CA . GLU A 1 335 ? -12.903 -10.243 16.910 1.00 91.19 335 GLU A CA 1
ATOM 2640 C C . GLU A 1 335 ? -14.156 -9.468 16.497 1.00 91.19 335 GLU A C 1
ATOM 2642 O O . GLU A 1 335 ? -15.253 -10.020 16.469 1.00 91.19 335 GLU A O 1
ATOM 2647 N N . LEU A 1 336 ? -13.995 -8.202 16.088 1.00 94.44 336 LEU A N 1
ATOM 2648 C CA . LEU A 1 336 ? -15.115 -7.389 15.617 1.00 94.44 336 LEU A CA 1
ATOM 2649 C C . LEU A 1 336 ? -15.804 -8.028 14.406 1.00 94.44 336 LEU A C 1
ATOM 2651 O O . LEU A 1 336 ? -17.033 -8.066 14.357 1.00 94.44 336 LEU A O 1
ATOM 2655 N N . LEU A 1 337 ? -15.022 -8.494 13.427 1.00 93.12 337 LEU A N 1
ATOM 2656 C CA . LEU A 1 337 ? -15.556 -9.138 12.228 1.00 93.12 337 LEU A CA 1
ATOM 2657 C C . LEU A 1 337 ? -16.180 -10.498 12.545 1.00 93.12 337 LEU A C 1
ATOM 2659 O O . LEU A 1 337 ? -17.224 -10.816 11.981 1.00 93.12 337 LEU A O 1
ATOM 2663 N N . HIS A 1 338 ? -15.574 -11.276 13.445 1.00 92.38 338 HIS A N 1
ATOM 2664 C CA . HIS A 1 338 ? -16.115 -12.557 13.889 1.00 92.38 338 HIS A CA 1
ATOM 2665 C C . HIS A 1 338 ? -17.484 -12.381 14.551 1.00 92.38 338 HIS A C 1
ATOM 2667 O O . HIS A 1 338 ? -18.443 -13.025 14.138 1.00 92.38 338 HIS A O 1
ATOM 2673 N N . ASP A 1 339 ? -17.606 -11.450 15.497 1.00 94.00 339 ASP A N 1
ATOM 2674 C CA . ASP A 1 339 ? -18.880 -11.136 16.142 1.00 94.00 339 ASP A CA 1
ATOM 2675 C C . ASP A 1 339 ? -19.922 -10.622 15.143 1.00 94.00 339 ASP A C 1
ATOM 2677 O O . ASP A 1 339 ? -21.082 -11.036 15.172 1.00 94.00 339 ASP A O 1
ATOM 2681 N N . LEU A 1 340 ? -19.518 -9.678 14.281 1.00 95.06 340 LEU A N 1
ATOM 2682 C CA . LEU A 1 340 ? -20.420 -9.037 13.330 1.00 95.06 340 LEU A CA 1
ATOM 2683 C C . LEU A 1 340 ? -20.983 -10.077 12.360 1.00 95.06 340 LEU A C 1
ATOM 2685 O O . LEU A 1 340 ? -22.197 -10.197 12.249 1.00 95.06 340 LEU A O 1
ATOM 2689 N N . PHE A 1 341 ? -20.124 -10.870 11.717 1.00 91.12 341 PHE A N 1
ATOM 2690 C CA . PHE A 1 341 ? -20.562 -11.914 10.788 1.00 91.12 341 PHE A CA 1
ATOM 2691 C C . PHE A 1 341 ? -21.157 -13.144 11.484 1.00 91.12 341 PHE A C 1
ATOM 2693 O O . PHE A 1 341 ? -21.899 -13.894 10.856 1.00 91.12 341 PHE A O 1
ATOM 2700 N N . GLY A 1 342 ? -20.894 -13.332 12.779 1.00 92.44 342 GLY A N 1
ATOM 2701 C CA . GLY A 1 342 ? -21.507 -14.373 13.601 1.00 92.44 342 GLY A CA 1
ATOM 2702 C C . GLY A 1 342 ? -22.960 -14.087 13.992 1.00 92.44 342 GLY A C 1
ATOM 2703 O O . GLY A 1 342 ? -23.663 -14.998 14.424 1.00 92.44 342 GLY A O 1
ATOM 2704 N N . SER A 1 343 ? -23.447 -12.849 13.830 1.00 95.19 343 SER A N 1
ATOM 2705 C CA . SER A 1 343 ? -24.804 -12.461 14.223 1.00 95.19 343 SER A CA 1
ATOM 2706 C C . SER A 1 343 ? -25.516 -11.636 13.155 1.00 95.19 343 SER A C 1
ATOM 2708 O O . SER A 1 343 ? -25.268 -10.440 12.981 1.00 95.19 343 SER A O 1
ATOM 2710 N N . LYS A 1 344 ? -26.530 -12.241 12.521 1.00 93.06 344 LYS A N 1
ATOM 2711 C CA . LYS A 1 344 ? -27.428 -11.533 11.591 1.00 93.06 344 LYS A CA 1
ATOM 2712 C C . LYS A 1 344 ? -28.092 -10.311 12.229 1.00 93.06 344 LYS A C 1
ATOM 2714 O O . LYS A 1 344 ? -28.333 -9.323 11.546 1.00 93.06 344 LYS A O 1
ATOM 2719 N N . ALA A 1 345 ? -28.371 -10.342 13.534 1.00 94.06 345 ALA A N 1
ATOM 2720 C CA . ALA A 1 345 ? -28.950 -9.197 14.233 1.00 94.06 345 ALA A CA 1
ATOM 2721 C C . ALA A 1 345 ? -27.972 -8.012 14.302 1.00 94.06 345 ALA A C 1
ATOM 2723 O O . ALA A 1 345 ? -28.387 -6.867 14.111 1.00 94.06 345 ALA A O 1
ATOM 2724 N N . LEU A 1 346 ? -26.677 -8.276 14.522 1.00 94.06 346 LEU A N 1
ATOM 2725 C CA . LEU A 1 346 ? -25.641 -7.240 14.501 1.00 94.06 346 LEU A CA 1
ATOM 2726 C C . LEU A 1 346 ? -25.454 -6.675 13.090 1.00 94.06 346 LEU A C 1
ATOM 2728 O O . LEU A 1 346 ? -25.429 -5.453 12.936 1.00 94.06 346 LEU A O 1
ATOM 2732 N N . LEU A 1 347 ? -25.420 -7.536 12.064 1.00 94.50 347 LEU A N 1
ATOM 2733 C CA . LEU A 1 347 ? -25.366 -7.101 10.664 1.00 94.50 347 LEU A CA 1
ATOM 2734 C C . LEU A 1 347 ? -26.564 -6.238 10.283 1.00 94.50 347 LEU A C 1
ATOM 2736 O O . LEU A 1 347 ? -26.366 -5.148 9.763 1.00 94.50 347 LEU A O 1
ATOM 2740 N N . ARG A 1 348 ? -27.792 -6.660 10.600 1.00 94.88 348 ARG A N 1
ATOM 2741 C CA . ARG A 1 348 ? -29.004 -5.866 10.334 1.00 94.88 348 ARG A CA 1
ATOM 2742 C C . ARG A 1 348 ? -29.005 -4.538 11.069 1.00 94.88 348 ARG A C 1
ATOM 2744 O O . ARG A 1 348 ? -29.383 -3.519 10.505 1.00 94.88 348 ARG A O 1
ATOM 2751 N N . SER A 1 349 ? -28.575 -4.534 12.327 1.00 94.81 349 SER A N 1
ATOM 2752 C CA . SER A 1 349 ? -28.515 -3.312 13.126 1.00 94.81 349 SER A CA 1
ATOM 2753 C C . SER A 1 349 ? -27.503 -2.312 12.557 1.00 94.81 349 SER A C 1
ATOM 2755 O O . SER A 1 349 ? -27.801 -1.125 12.440 1.00 94.81 349 SER A O 1
ATOM 2757 N N . ALA A 1 350 ? -26.310 -2.777 12.171 1.00 95.62 350 ALA A N 1
ATOM 2758 C CA . ALA A 1 350 ? -25.280 -1.920 11.584 1.00 95.62 350 ALA A CA 1
ATOM 2759 C C . ALA A 1 350 ? -25.592 -1.542 10.123 1.00 95.62 350 ALA A C 1
ATOM 2761 O O . ALA A 1 350 ? -25.317 -0.422 9.699 1.00 95.6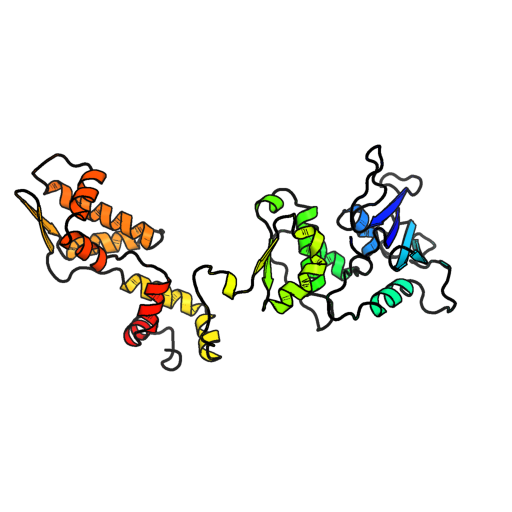2 350 ALA A O 1
ATOM 2762 N N . GLY A 1 351 ? -26.172 -2.466 9.361 1.00 94.38 351 GLY A N 1
ATOM 2763 C CA . GLY A 1 351 ? -26.422 -2.374 7.921 1.00 94.38 351 GLY A CA 1
ATOM 2764 C C . GLY A 1 351 ? -27.777 -1.795 7.543 1.00 94.38 351 GLY A C 1
ATOM 2765 O O . GLY A 1 351 ? -28.080 -1.707 6.355 1.00 94.38 351 GLY A O 1
ATOM 2766 N N . ARG A 1 352 ? -28.584 -1.393 8.531 1.00 93.06 352 ARG A N 1
ATOM 2767 C CA . ARG A 1 352 ? -29.902 -0.794 8.312 1.00 93.06 352 ARG A CA 1
ATOM 2768 C C . ARG A 1 352 ? -29.816 0.357 7.309 1.00 93.06 352 ARG A C 1
ATOM 2770 O O . ARG A 1 352 ? -28.948 1.222 7.439 1.00 93.06 352 ARG A O 1
ATOM 2777 N N . ASP A 1 353 ? -30.710 0.347 6.326 1.00 93.19 353 ASP A N 1
ATOM 2778 C CA . ASP A 1 353 ? -30.809 1.342 5.248 1.00 93.19 353 ASP A CA 1
ATOM 2779 C C . ASP A 1 353 ? -29.577 1.413 4.320 1.00 93.19 353 ASP A C 1
ATOM 2781 O O . ASP A 1 353 ? -29.513 2.270 3.442 1.00 93.19 353 ASP A O 1
ATOM 2785 N N . LEU A 1 354 ? -28.589 0.526 4.499 1.00 93.56 354 LEU A N 1
ATOM 2786 C CA . LEU A 1 354 ? -27.399 0.434 3.650 1.00 93.56 354 LEU A CA 1
ATOM 2787 C C . LEU A 1 354 ? -27.442 -0.788 2.742 1.00 93.56 354 LEU A C 1
ATOM 2789 O O . LEU A 1 354 ? -26.971 -0.705 1.612 1.00 93.56 354 LEU A O 1
ATOM 2793 N N . PHE A 1 355 ? -27.973 -1.907 3.231 1.00 94.19 355 PHE A N 1
ATOM 2794 C CA . PHE A 1 355 ? -27.984 -3.185 2.526 1.00 94.19 355 PHE A CA 1
ATOM 2795 C C . PHE A 1 355 ? -29.393 -3.763 2.464 1.00 94.19 355 PHE A C 1
ATOM 2797 O O . PHE A 1 355 ? -30.204 -3.558 3.369 1.00 94.19 355 PHE A O 1
ATOM 2804 N N . THR A 1 356 ? -29.667 -4.486 1.385 1.00 92.00 356 THR A N 1
ATOM 2805 C CA . THR A 1 356 ? -30.889 -5.285 1.238 1.00 92.00 356 THR A CA 1
ATOM 2806 C C . THR A 1 356 ? -30.828 -6.546 2.103 1.00 92.00 356 THR A C 1
ATOM 2808 O O . THR A 1 356 ? -29.752 -6.965 2.523 1.00 92.00 356 THR A O 1
ATOM 2811 N N . ASP A 1 357 ? -31.972 -7.194 2.335 1.00 88.62 357 ASP A N 1
ATOM 2812 C CA . ASP A 1 357 ? -32.018 -8.466 3.072 1.00 88.62 357 ASP A CA 1
ATOM 2813 C C . ASP A 1 357 ? -31.268 -9.612 2.370 1.00 88.62 357 ASP A C 1
ATOM 2815 O O . ASP A 1 357 ? -30.874 -10.562 3.034 1.00 88.62 357 ASP A O 1
ATOM 2819 N N . GLU A 1 358 ? -31.063 -9.540 1.051 1.00 88.56 358 GLU A N 1
ATOM 2820 C CA . GLU A 1 358 ? -30.248 -10.515 0.309 1.00 88.56 358 GLU A CA 1
ATOM 2821 C C . GLU A 1 358 ? -28.742 -10.277 0.514 1.00 88.56 358 GLU A C 1
ATOM 2823 O O . GLU A 1 358 ? -27.942 -11.212 0.490 1.00 88.56 358 GLU A O 1
ATOM 2828 N N . GLU A 1 359 ? -28.343 -9.021 0.729 1.00 90.12 359 GLU A N 1
ATOM 2829 C CA . GLU A 1 359 ? -26.952 -8.643 0.993 1.00 90.12 359 GLU A CA 1
ATOM 2830 C C . GLU A 1 359 ? -26.512 -8.935 2.447 1.00 90.12 359 GLU A C 1
ATOM 2832 O O . GLU A 1 359 ? -25.304 -8.961 2.701 1.00 90.12 359 GLU A O 1
ATOM 2837 N N . ILE A 1 360 ? -27.458 -9.144 3.380 1.00 86.44 360 ILE A N 1
ATOM 2838 C CA . ILE A 1 360 ? -27.239 -9.403 4.823 1.00 86.44 360 ILE A CA 1
ATOM 2839 C C . ILE A 1 360 ? -27.354 -10.892 5.168 1.00 86.44 360 ILE A C 1
ATOM 2841 O O . ILE A 1 360 ? -26.418 -11.408 5.823 1.00 86.44 360 ILE A O 1
#

pLDDT: mean 83.83, std 13.75, range [39.03, 96.94]

Foldseek 3Di:
DPLDDFFFKKWFFADPVGDGTDIETEGCDFDADPVRDTNHDHCLDPVVLLLAAAFLVRNVRTQKMKGFLDGRHDTDWIAIFGHDPPGRRADDTDPDPDDDDGDCPSLVVVVVVQPDVADDQCSSNQHNVLSCLLPPDPDDDDDDDDDPPPCSVLSVLSSLVSCCVVCVVPDLVVAAEAEDQDPVVVVRCCVNCVVCVVRRYDYYYPQPPDPPDDDDDDDDPLQVVLCPDPLVVQLLVLLLLVQADFDPAWQWDDADPFIFIDGRVNSVVLSVVLVVDPDDLLVSLVVSLLSSLVVRQVGRDPDDDDSVRSSVVLVVDPSSVVNSSRRRNRDDPVVSCCVCVVDPVNSCSSCPPPDDPVSD

Radius of gyration: 32.95 Å; chains: 1; bounding box: 71×44×102 Å

Sequence (360 aa):
IGDSALVFGRIDRTPDGGGEPEPFHIGRLAVPDKDNNQIVVDWRAQIAEAFYRATGRDPMHLVRRRHFLVDNRRLKAIEDELFGENHLGIGKDDGLDEPKLRGHSTLLATLRKGRSGQLGDIVATIQAEQDVIIRAPNKGVLVVQGGPGTGKTVVALHRAAYLLYTHQFPLAAQGVLVVGPNRVFLRYIERVLPSLGESGVREVVLSDLVKEVRFGVVDSATARRVKGDLRMTELLKRAIAQRQRTISSDFELPFGGSVLRVRPKDVLRVVREARKRTKRHNELCRAVEGELVSMLMPSMRDQEYTLATARARLREFEQFRALMFTIWPSLAPQELLHDLFGSKALLRSAGRDLFTDEEI